Protein AF-0000000080309492 (afdb_homodimer)

Nearest PDB structures (foldseek):
  5evh-assembly1_A-2  TM=8.953E-01  e=2.003E-08  Kribbella flavida DSM 17836
  7e85-assembly2_B-2  TM=8.007E-01  e=2.603E-07  Mycobacterium tuberculosis H37Rv
  3lyg-assembly1_A-2  TM=7.891E-01  e=5.652E-07  Colwellia psychrerythraea 34H
  3fka-assembly1_D  TM=6.200E-01  e=1.184E-05  Ruegeria pomeroyi DSS-3
  3duk-assembly2_E  TM=6.349E-01  e=9.772E-04  Methylobacillus flagellatus KT

InterPro domains:
  IPR032710 NTF2-like domain superfamily [SSF54427] (1-112)
  IPR037401 SnoaL-like domain [PF12680] (9-106)

Solvent-accessible surface area (backbone atoms only — not comparable to full-atom values): 11378 Å² total; per-residue (Å²): 134,84,45,70,32,41,51,51,52,52,51,37,52,52,22,55,65,67,66,34,54,68,64,33,40,66,44,38,32,70,73,17,36,38,37,38,58,86,45,84,89,33,61,44,63,19,35,68,50,45,40,55,50,52,50,52,53,48,66,77,38,76,61,55,39,70,45,82,73,48,70,13,31,24,77,46,19,25,32,42,31,27,34,41,37,37,80,97,50,76,73,36,47,35,39,39,36,31,36,39,58,95,88,19,33,46,30,35,40,41,21,43,64,133,84,44,71,31,40,51,52,52,52,52,36,53,52,21,55,65,68,67,32,56,70,65,34,41,67,45,38,32,69,73,15,36,38,36,35,60,86,44,82,89,34,61,46,65,19,34,69,51,46,42,55,51,50,50,51,52,49,66,78,37,76,60,55,40,69,45,82,74,49,68,13,31,23,78,47,19,23,32,42,31,28,35,41,37,37,82,97,50,76,73,38,48,34,39,38,36,34,36,39,57,95,88,19,32,46,32,36,40,41,21,44,62

Sequence (226 aa):
MSTESEQLARRWLDAFNARDVDAMVALYADDATHTSPKIAAARIVGREALRAWWRGALERTPSLRYELVGIAASEDRVALEYVRHVDGEPAMPVCNVFDVQGGRFVASRVYHGMSTESEQLARRWLDAFNARDVDAMVALYADDATHTSPKIAAARIVGREALRAWWRGALERTPSLRYELVGIAASEDRVALEYVRHVDGEPAMPVCNVFDVQGGRFVASRVYHG

Radius of gyration: 17.71 Å; Cα contacts (8 Å, |Δi|>4): 475; chains: 2; bounding box: 39×49×36 Å

Secondary structure (DSSP, 8-state):
---HHHHHHHHHHHHHHTT-HHHHHTTEEEEEEEE-SSSSS-EEESHHHHHHHHHHHHHH-TT-EEEEEEEEE-SSEEEEEEEEE-TTS--EEEEEEEEEETTEEEEEEEEE-/---HHHHHHHHHHHHHHTT-HHHHHTTEEEEEEEE-SSSSS-EEESHHHHHHHHHHHHHH-TT-EEEEEEEEE-SSEEEEEEEEE-TTS--EEEEEEEEEETTEEEEEEEEE-

Organism: NCBI:txid927083

Foldseek 3Di:
DDALQRVLVVQLQVCLQVLPLVSNLVQADQFAWEAEPVPDVGIATGSVSSSVVSNVVCVVAVQWHWAWDDWDDDNFKIKTWTWIDGPPDDIWIKIKMFGHDPSHTRYIYIDTD/DDALVRVLVVQLQVCLQVLPLVSNLVQADQFAKEAEPVPDVGIATGSVSSSVVSNVVCVVAVQWHWAWDDWDDDNFKIKTWTWIDGPPDDIWIKIKMFGDDPSHTRYIYIDTD

pLDDT: mean 93.24, std 10.36, range [43.91, 98.69]

Structure (mmCIF, N/CA/C/O backbone):
data_AF-0000000080309492-model_v1
#
loop_
_entity.id
_entity.type
_entity.pdbx_description
1 polymer 'SnoaL-like domain-containing protein'
#
loop_
_atom_site.group_PDB
_atom_site.id
_atom_site.type_symbol
_atom_site.label_atom_id
_atom_site.label_alt_id
_atom_site.label_comp_id
_atom_site.label_asym_id
_atom_site.label_entity_id
_atom_site.label_seq_id
_atom_site.pdbx_PDB_ins_code
_atom_site.Cartn_x
_atom_site.Cartn_y
_atom_site.Cartn_z
_atom_site.occupancy
_atom_sit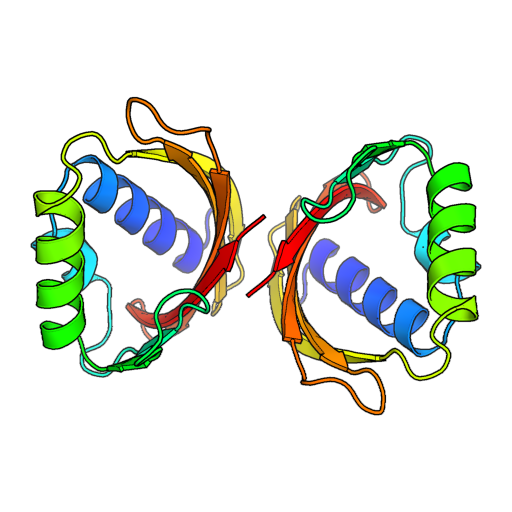e.B_iso_or_equiv
_atom_site.auth_seq_id
_atom_site.auth_comp_id
_atom_site.auth_asym_id
_atom_site.auth_atom_id
_atom_site.pdbx_PDB_model_num
ATOM 1 N N . MET A 1 1 ? 20.688 2.273 -10.766 1 63.66 1 MET A N 1
ATOM 2 C CA . MET A 1 1 ? 20.719 0.814 -10.727 1 63.66 1 MET A CA 1
ATOM 3 C C . MET A 1 1 ? 19.609 0.275 -9.828 1 63.66 1 MET A C 1
ATOM 5 O O . MET A 1 1 ? 19.203 0.937 -8.875 1 63.66 1 MET A O 1
ATOM 9 N N . SER A 1 2 ? 18.781 -0.737 -10.281 1 79.69 2 SER A N 1
ATOM 10 C CA . SER A 1 2 ? 17.688 -1.347 -9.523 1 79.69 2 SER A CA 1
ATOM 11 C C . SER A 1 2 ? 18.219 -2.176 -8.359 1 79.69 2 SER A C 1
ATOM 13 O O . SER A 1 2 ? 19.25 -2.838 -8.484 1 79.69 2 SER A O 1
ATOM 15 N N . THR A 1 3 ? 17.609 -2.025 -7.164 1 88.5 3 THR A N 1
ATOM 16 C CA . THR A 1 3 ? 17.969 -2.803 -5.988 1 88.5 3 THR A CA 1
ATOM 17 C C . THR A 1 3 ? 17.594 -4.27 -6.168 1 88.5 3 THR A C 1
ATOM 19 O O . THR A 1 3 ? 16.812 -4.609 -7.055 1 88.5 3 THR A O 1
ATOM 22 N N . GLU A 1 4 ? 18.234 -5.113 -5.402 1 93.69 4 GLU A N 1
ATOM 23 C CA . GLU A 1 4 ? 17.859 -6.527 -5.395 1 93.69 4 GLU A CA 1
ATOM 24 C C . GLU A 1 4 ? 16.391 -6.715 -5.07 1 93.69 4 GLU A C 1
ATOM 26 O O . GLU A 1 4 ? 15.719 -7.562 -5.664 1 93.69 4 GLU A O 1
ATOM 31 N N . SER A 1 5 ? 15.93 -5.914 -4.125 1 96.94 5 SER A N 1
ATOM 32 C CA . SER A 1 5 ? 14.531 -6.016 -3.734 1 96.94 5 SER A CA 1
ATOM 33 C C . SER A 1 5 ? 13.609 -5.629 -4.887 1 96.94 5 SER A C 1
ATOM 35 O O . SER A 1 5 ? 12.539 -6.219 -5.055 1 96.94 5 SER A O 1
ATOM 37 N N . GLU A 1 6 ? 13.977 -4.625 -5.664 1 97 6 GLU A N 1
ATOM 38 C CA . GLU A 1 6 ? 13.188 -4.242 -6.832 1 97 6 GLU A CA 1
ATOM 39 C C . GLU A 1 6 ? 13.141 -5.375 -7.855 1 97 6 GLU A C 1
ATOM 41 O O . GLU A 1 6 ? 12.086 -5.656 -8.422 1 97 6 GLU A O 1
ATOM 46 N N . GLN A 1 7 ? 14.281 -5.992 -8.086 1 97 7 GLN A N 1
ATOM 47 C CA . GLN A 1 7 ? 14.336 -7.098 -9.031 1 97 7 GLN A CA 1
ATOM 48 C C . GLN A 1 7 ? 13.453 -8.258 -8.57 1 97 7 GLN A C 1
ATOM 50 O O . GLN A 1 7 ? 12.773 -8.891 -9.383 1 97 7 GLN A O 1
ATOM 55 N N . LEU A 1 8 ? 13.516 -8.523 -7.273 1 98.06 8 LEU A N 1
ATOM 56 C CA . LEU A 1 8 ? 12.664 -9.57 -6.723 1 98.06 8 LEU A CA 1
ATOM 57 C C . LEU A 1 8 ? 11.188 -9.273 -6.988 1 98.06 8 LEU A C 1
ATOM 59 O O . LEU A 1 8 ? 10.438 -10.156 -7.391 1 98.06 8 LEU A O 1
ATOM 63 N N . ALA A 1 9 ? 10.781 -8.07 -6.773 1 98.38 9 ALA A N 1
ATOM 64 C CA . ALA A 1 9 ? 9.391 -7.68 -6.969 1 98.38 9 ALA A CA 1
ATOM 65 C C . ALA A 1 9 ? 8.984 -7.816 -8.438 1 98.38 9 ALA A C 1
ATOM 67 O O . ALA A 1 9 ? 7.875 -8.266 -8.734 1 98.38 9 ALA A O 1
ATOM 68 N N . ARG A 1 10 ? 9.852 -7.41 -9.312 1 98.25 10 ARG A N 1
ATOM 69 C CA . ARG A 1 10 ? 9.547 -7.531 -10.734 1 98.25 10 ARG A CA 1
ATOM 70 C C . ARG A 1 10 ? 9.43 -8.992 -11.148 1 98.25 10 ARG A C 1
ATOM 72 O O . ARG A 1 10 ? 8.531 -9.359 -11.914 1 98.25 10 ARG A O 1
ATOM 79 N N . ARG A 1 11 ? 10.328 -9.812 -10.648 1 98.38 11 ARG A N 1
ATOM 80 C CA . ARG A 1 11 ? 10.242 -11.242 -10.922 1 98.38 11 ARG A CA 1
ATOM 81 C C . ARG A 1 11 ? 8.93 -11.82 -10.391 1 98.38 11 ARG A C 1
ATOM 83 O O . ARG A 1 11 ? 8.32 -12.68 -11.039 1 98.38 11 ARG A O 1
ATOM 90 N N . TRP A 1 12 ? 8.547 -11.375 -9.234 1 98.56 12 TRP A N 1
ATOM 91 C CA . TRP A 1 12 ? 7.297 -11.828 -8.641 1 98.56 12 TRP A CA 1
ATOM 92 C C . TRP A 1 12 ? 6.105 -11.469 -9.523 1 98.56 12 TRP A C 1
ATOM 94 O O . TRP A 1 12 ? 5.258 -12.32 -9.805 1 98.56 12 TRP A O 1
ATOM 104 N N . LEU A 1 13 ? 6.051 -10.234 -9.969 1 98.62 13 LEU A N 1
ATOM 105 C CA . LEU A 1 13 ? 4.965 -9.773 -10.828 1 98.62 13 LEU A CA 1
ATOM 106 C C . LEU A 1 13 ? 4.93 -10.555 -12.133 1 98.62 13 LEU A C 1
ATOM 108 O O . LEU A 1 13 ? 3.855 -10.938 -12.609 1 98.62 13 LEU A O 1
ATOM 112 N N . ASP A 1 14 ? 6.109 -10.789 -12.711 1 98.31 14 ASP A N 1
ATOM 113 C CA . ASP A 1 14 ? 6.211 -11.555 -13.953 1 98.31 14 ASP A CA 1
ATOM 114 C C . ASP A 1 14 ? 5.695 -12.977 -13.758 1 98.31 14 ASP A C 1
ATOM 116 O O . ASP A 1 14 ? 4.934 -13.484 -14.586 1 98.31 14 ASP A O 1
ATOM 120 N N . ALA A 1 15 ? 6.152 -13.578 -12.727 1 98.38 15 ALA A N 1
ATOM 121 C CA . ALA A 1 15 ? 5.711 -14.938 -12.438 1 98.38 15 ALA A CA 1
ATOM 122 C C . ALA A 1 15 ? 4.199 -14.992 -12.219 1 98.38 15 ALA A C 1
ATOM 124 O O . ALA A 1 15 ? 3.529 -15.914 -12.688 1 98.38 15 ALA A O 1
ATOM 125 N N . PHE A 1 16 ? 3.627 -14.016 -11.5 1 97.94 16 PHE A N 1
ATOM 126 C CA . PHE A 1 16 ? 2.193 -13.922 -11.25 1 97.94 16 PHE A CA 1
ATOM 127 C C . PHE A 1 16 ? 1.423 -13.867 -12.57 1 97.94 16 PHE A C 1
ATOM 129 O O . PHE A 1 16 ? 0.497 -14.648 -12.781 1 97.94 16 PHE A O 1
ATOM 136 N N . ASN A 1 17 ? 1.853 -12.969 -13.445 1 97.88 17 ASN A N 1
ATOM 137 C CA . ASN A 1 17 ? 1.133 -12.766 -14.695 1 97.88 17 ASN A CA 1
ATOM 138 C C . ASN A 1 17 ? 1.318 -13.945 -15.648 1 97.88 17 ASN A C 1
ATOM 140 O O . ASN A 1 17 ? 0.477 -14.195 -16.516 1 97.88 17 ASN A O 1
ATOM 144 N N . ALA A 1 18 ? 2.414 -14.719 -15.484 1 97.31 18 ALA A N 1
ATOM 145 C CA . ALA A 1 18 ? 2.646 -15.945 -16.25 1 97.31 18 ALA A CA 1
ATOM 146 C C . ALA A 1 18 ? 1.888 -17.109 -15.633 1 97.31 18 ALA A C 1
ATOM 148 O O . ALA A 1 18 ? 1.913 -18.234 -16.172 1 97.31 18 ALA A O 1
ATOM 149 N N . ARG A 1 19 ? 1.302 -16.891 -14.469 1 96.75 19 ARG A N 1
ATOM 150 C CA . ARG A 1 19 ? 0.575 -17.906 -13.703 1 96.75 19 ARG A CA 1
ATOM 151 C C . ARG A 1 19 ? 1.495 -19.047 -13.297 1 96.75 19 ARG A C 1
ATOM 153 O O . ARG A 1 19 ? 1.077 -20.203 -13.266 1 96.75 19 ARG A O 1
ATOM 160 N N . ASP A 1 20 ? 2.725 -18.703 -13.125 1 97.31 20 ASP A N 1
ATOM 161 C CA . ASP A 1 20 ? 3.736 -19.656 -12.672 1 97.31 20 ASP A CA 1
ATOM 162 C C . ASP A 1 20 ? 3.887 -19.625 -11.156 1 97.31 20 ASP A C 1
ATOM 164 O O . ASP A 1 20 ? 4.812 -19 -10.633 1 97.31 20 ASP A O 1
ATOM 168 N N . VAL A 1 21 ? 3.047 -20.359 -10.508 1 97.5 21 VAL A N 1
ATOM 169 C CA . VAL A 1 21 ? 2.959 -20.312 -9.047 1 97.5 21 VAL A CA 1
ATOM 170 C C . VAL A 1 21 ? 4.27 -20.812 -8.438 1 97.5 21 VAL A C 1
ATOM 172 O O . VAL A 1 21 ? 4.746 -20.25 -7.445 1 97.5 21 VAL A O 1
ATOM 175 N N . ASP A 1 22 ? 4.859 -21.781 -9.031 1 97.5 22 ASP A N 1
ATOM 176 C CA . ASP A 1 22 ? 6.105 -22.312 -8.484 1 97.5 22 ASP A CA 1
ATOM 177 C C . ASP A 1 22 ? 7.211 -21.266 -8.516 1 97.5 22 ASP A C 1
ATOM 179 O O . ASP A 1 22 ? 7.945 -21.109 -7.539 1 97.5 22 ASP A O 1
ATOM 183 N N . ALA A 1 23 ? 7.328 -20.547 -9.602 1 97.94 23 ALA A N 1
ATOM 184 C CA . ALA A 1 23 ? 8.312 -19.484 -9.695 1 97.94 23 ALA A CA 1
ATOM 185 C C . ALA A 1 23 ? 8.023 -18.375 -8.688 1 97.94 23 ALA A C 1
ATOM 187 O O . ALA A 1 23 ? 8.938 -17.797 -8.102 1 97.94 23 ALA A O 1
ATOM 188 N N . MET A 1 24 ? 6.719 -18.047 -8.5 1 97.5 24 MET A N 1
ATOM 189 C CA . MET A 1 24 ? 6.312 -17.031 -7.547 1 97.5 24 MET A CA 1
ATOM 190 C C . MET A 1 24 ? 6.758 -17.391 -6.137 1 97.5 24 MET A C 1
ATOM 192 O O . MET A 1 24 ? 7.43 -16.594 -5.469 1 97.5 24 MET A O 1
ATOM 196 N N . VAL A 1 25 ? 6.422 -18.578 -5.742 1 97.19 25 VAL A N 1
ATOM 197 C CA . VAL A 1 25 ? 6.602 -18.969 -4.352 1 97.19 25 VAL A CA 1
ATOM 198 C C . VAL A 1 25 ? 8.086 -19.219 -4.074 1 97.19 25 VAL A C 1
ATOM 200 O O . VAL A 1 25 ? 8.555 -19.047 -2.949 1 97.19 25 VAL A O 1
ATOM 203 N N . ALA A 1 26 ? 8.898 -19.562 -5.082 1 97.69 26 ALA A N 1
ATOM 204 C CA . ALA A 1 26 ? 10.336 -19.781 -4.941 1 97.69 26 ALA A CA 1
ATOM 205 C C . ALA A 1 26 ? 11.039 -18.516 -4.48 1 97.69 26 ALA A C 1
ATOM 207 O O . ALA A 1 26 ? 12.164 -18.562 -3.988 1 97.69 26 ALA A O 1
ATOM 208 N N . LEU A 1 27 ? 10.438 -17.406 -4.648 1 98.38 27 LEU A N 1
ATOM 209 C CA . LEU A 1 27 ? 11.023 -16.125 -4.27 1 98.38 27 LEU A CA 1
ATOM 210 C C . LEU A 1 27 ? 10.859 -15.875 -2.773 1 98.38 27 LEU A C 1
ATOM 212 O O . LEU A 1 27 ? 11.477 -14.953 -2.225 1 98.38 27 LEU A O 1
ATOM 216 N N . TYR A 1 28 ? 10.07 -16.688 -2.078 1 98.12 28 TYR A N 1
ATOM 217 C CA . TYR A 1 28 ? 9.805 -16.531 -0.653 1 98.12 28 TYR A CA 1
ATOM 21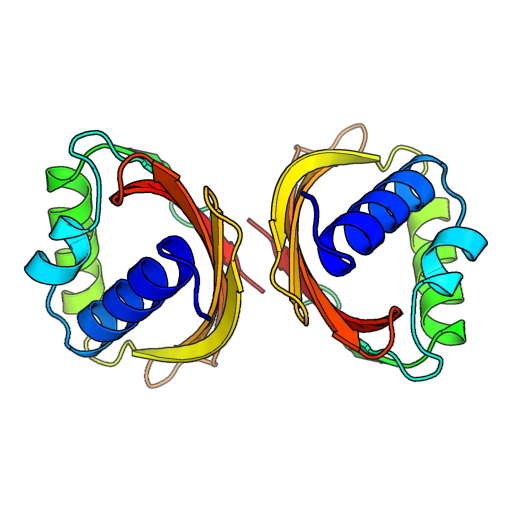8 C C . TYR A 1 28 ? 10.727 -17.406 0.175 1 98.12 28 TYR A C 1
ATOM 220 O O . TYR A 1 28 ? 11.156 -18.469 -0.284 1 98.12 28 TYR A O 1
ATOM 228 N N . ALA A 1 29 ? 11.047 -16.953 1.36 1 97.94 29 ALA A N 1
ATOM 229 C CA . ALA A 1 29 ? 11.672 -17.812 2.361 1 97.94 29 ALA A CA 1
ATOM 230 C C . ALA A 1 29 ? 10.727 -18.922 2.793 1 97.94 29 ALA A C 1
ATOM 232 O O . ALA A 1 29 ? 9.508 -18.812 2.643 1 97.94 29 ALA A O 1
ATOM 233 N N . ASP A 1 30 ? 11.203 -19.953 3.418 1 96.44 30 ASP A N 1
ATOM 234 C CA . ASP A 1 30 ? 10.414 -21.125 3.787 1 96.44 30 ASP A CA 1
ATOM 235 C C . ASP A 1 30 ? 9.336 -20.766 4.801 1 96.44 30 ASP A C 1
ATOM 237 O O . ASP A 1 30 ? 8.234 -21.328 4.773 1 96.44 30 ASP A O 1
ATOM 241 N N . ASP A 1 31 ? 9.641 -19.812 5.621 1 95.81 31 ASP A N 1
ATOM 242 C CA . ASP A 1 31 ? 8.711 -19.453 6.695 1 95.81 31 ASP A CA 1
ATOM 243 C C . ASP A 1 31 ? 8.086 -18.094 6.461 1 95.81 31 ASP A C 1
ATOM 245 O O . ASP A 1 31 ? 7.656 -17.422 7.406 1 95.81 31 ASP A O 1
ATOM 249 N N . ALA A 1 32 ? 8.117 -17.625 5.219 1 97.5 32 ALA A N 1
ATOM 250 C CA . ALA A 1 32 ? 7.582 -16.312 4.887 1 97.5 32 ALA A CA 1
ATOM 251 C C . ALA A 1 32 ? 6.11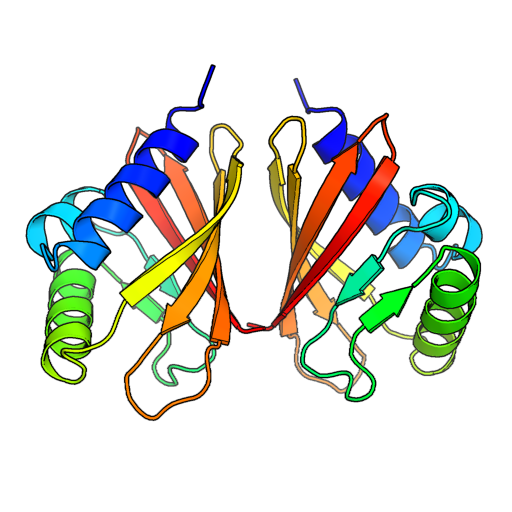7 -16.203 5.301 1 97.5 32 ALA A C 1
ATOM 253 O O . ALA A 1 32 ? 5.398 -17.203 5.34 1 97.5 32 ALA A O 1
ATOM 254 N N . THR A 1 33 ? 5.703 -14.992 5.59 1 96.12 33 THR A N 1
ATOM 255 C CA . THR A 1 33 ? 4.32 -14.719 5.973 1 96.12 33 THR A CA 1
ATOM 256 C C . THR A 1 33 ? 3.66 -13.766 4.977 1 96.12 33 THR A C 1
ATOM 258 O O . THR A 1 33 ? 4.344 -12.977 4.324 1 96.12 33 THR A O 1
ATOM 261 N N . HIS A 1 34 ? 2.381 -13.906 4.836 1 94.75 34 HIS A N 1
ATOM 262 C CA . HIS A 1 34 ? 1.569 -13 4.031 1 94.75 34 HIS A CA 1
ATOM 263 C C . HIS A 1 34 ? 0.316 -12.57 4.785 1 94.75 34 HIS A C 1
ATOM 265 O O . HIS A 1 34 ? -0.407 -13.406 5.328 1 94.75 34 HIS A O 1
ATOM 271 N N . THR A 1 35 ? 0.091 -11.273 4.758 1 91.94 35 THR A N 1
ATOM 272 C CA . THR A 1 35 ? -1.07 -10.711 5.441 1 91.94 35 THR A CA 1
ATOM 273 C C . THR A 1 35 ? -1.921 -9.891 4.473 1 91.94 35 THR A C 1
ATOM 275 O O . THR A 1 35 ? -1.398 -9.055 3.736 1 91.94 35 THR A O 1
ATOM 278 N N . SER A 1 36 ? -3.252 -10.164 4.496 1 80.88 36 SER A N 1
ATOM 279 C CA . SER A 1 36 ? -4.238 -9.406 3.734 1 80.88 36 SER A CA 1
ATOM 280 C C . SER A 1 36 ? -5.449 -9.055 4.594 1 80.88 36 SER A C 1
ATOM 282 O O . SER A 1 36 ? -5.988 -9.914 5.293 1 80.88 36 SER A O 1
ATOM 284 N N . PRO A 1 37 ? -5.844 -7.789 4.609 1 64.88 37 PRO A N 1
ATOM 285 C CA . PRO A 1 37 ? -7.027 -7.449 5.402 1 64.88 37 PRO A CA 1
ATOM 286 C C . PRO A 1 37 ? -8.281 -8.172 4.922 1 64.88 37 PRO A C 1
ATOM 288 O O . PRO A 1 37 ? -9.219 -8.391 5.703 1 64.88 37 PRO A O 1
ATOM 291 N N . LYS A 1 38 ? -8.492 -8.211 3.752 1 57.88 38 LYS A N 1
ATOM 292 C CA . LYS A 1 38 ? -9.727 -8.82 3.26 1 57.88 38 LYS A CA 1
ATOM 293 C C . LYS A 1 38 ? -9.734 -10.32 3.514 1 57.88 38 LYS A C 1
ATOM 295 O O . LYS A 1 38 ? -10.781 -10.969 3.395 1 57.88 38 LYS A O 1
ATOM 300 N N . ILE A 1 39 ? -8.797 -10.852 3.727 1 49.19 39 ILE A N 1
ATOM 301 C CA . ILE A 1 39 ? -8.82 -12.289 3.955 1 49.19 39 ILE A CA 1
ATOM 302 C C . ILE A 1 39 ? -8.906 -12.578 5.453 1 49.19 39 ILE A C 1
ATOM 304 O O . ILE A 1 39 ? -8.047 -12.133 6.223 1 49.19 39 ILE A O 1
ATOM 308 N N . ALA A 1 40 ? -10.055 -12.891 6.156 1 43.91 40 ALA A N 1
ATOM 309 C CA . ALA A 1 40 ? -10.406 -13.266 7.523 1 43.91 40 ALA A CA 1
ATOM 310 C C . ALA A 1 40 ? -9.242 -13.938 8.234 1 43.91 40 ALA A C 1
ATOM 312 O O . ALA A 1 40 ? -8.906 -13.594 9.367 1 43.91 40 ALA A O 1
ATOM 313 N N . ALA A 1 41 ? -8.977 -15.242 8.023 1 50.62 41 ALA A N 1
ATOM 314 C CA . ALA A 1 41 ? -8.078 -16.203 8.664 1 50.62 41 ALA A CA 1
ATOM 315 C C . ALA A 1 41 ? -6.621 -15.867 8.375 1 50.62 41 ALA A C 1
ATOM 317 O O . ALA A 1 41 ? -5.941 -16.578 7.633 1 50.62 41 ALA A O 1
ATOM 318 N N . ALA A 1 42 ? -6.105 -14.422 8.289 1 58.31 42 ALA A N 1
ATOM 319 C CA . ALA A 1 42 ? -5.641 -13.523 7.234 1 58.31 42 ALA A CA 1
ATOM 320 C C . ALA A 1 42 ? -4.117 -13.492 7.168 1 58.31 42 ALA A C 1
ATOM 322 O O . ALA A 1 42 ? -3.527 -12.492 6.758 1 58.31 42 ALA A O 1
ATOM 323 N N . ARG A 1 43 ? -3.656 -14.336 7.902 1 84.06 43 ARG A N 1
ATOM 324 C CA . ARG A 1 43 ? -2.209 -14.5 7.801 1 84.06 43 ARG A CA 1
ATOM 325 C C . ARG A 1 43 ? -1.845 -15.883 7.273 1 84.06 43 ARG A C 1
ATOM 327 O O . ARG A 1 43 ? -2.217 -16.891 7.867 1 84.06 43 ARG A O 1
ATOM 334 N N . ILE A 1 44 ? -1.142 -15.992 6.164 1 91.81 44 ILE A N 1
ATOM 335 C CA . ILE A 1 44 ? -0.601 -17.219 5.574 1 91.81 44 ILE A CA 1
ATOM 336 C C . ILE A 1 44 ? 0.868 -17.359 5.965 1 91.81 44 ILE A C 1
ATOM 338 O O . ILE A 1 44 ? 1.647 -16.422 5.863 1 91.81 44 ILE A O 1
ATOM 342 N N . VAL A 1 45 ? 1.202 -18.656 6.438 1 94.81 45 VAL A N 1
ATOM 343 C CA . VAL A 1 45 ? 2.568 -18.859 6.906 1 94.81 45 VAL A CA 1
ATOM 344 C C . VAL A 1 45 ? 3.203 -20.031 6.141 1 94.81 45 VAL A C 1
ATOM 346 O O . VAL A 1 45 ? 2.682 -21.141 6.148 1 94.81 45 VAL A O 1
ATOM 349 N N . GLY A 1 46 ? 4.32 -19.656 5.547 1 96.12 46 GLY A N 1
ATOM 350 C CA . GLY A 1 46 ? 5.133 -20.688 4.926 1 96.12 46 GLY A CA 1
ATOM 351 C C . GLY A 1 46 ? 4.914 -20.797 3.426 1 96.12 46 GLY A C 1
ATOM 352 O O . GLY A 1 46 ? 3.816 -20.531 2.932 1 96.12 46 GLY A O 1
ATOM 353 N N . ARG A 1 47 ? 5.961 -21.266 2.801 1 94.94 47 ARG A N 1
ATOM 354 C CA . ARG A 1 47 ? 5.996 -21.328 1.344 1 94.94 47 ARG A CA 1
ATOM 355 C C . ARG A 1 47 ? 4.938 -22.281 0.81 1 94.94 47 ARG A C 1
ATOM 357 O O . ARG A 1 47 ? 4.273 -21.984 -0.187 1 94.94 47 ARG A O 1
ATOM 364 N N . GLU A 1 48 ? 4.777 -23.391 1.433 1 94.38 48 GLU A N 1
ATOM 365 C CA . GLU A 1 48 ? 3.814 -24.375 0.949 1 94.38 48 GLU A CA 1
ATOM 366 C C . GLU A 1 48 ? 2.385 -23.859 1.079 1 94.38 48 GLU A C 1
ATOM 368 O O . GLU A 1 48 ? 1.556 -24.078 0.193 1 94.38 48 GLU A O 1
ATOM 373 N N . ALA A 1 49 ? 2.135 -23.25 2.164 1 95.19 49 ALA A N 1
ATOM 374 C CA . ALA A 1 49 ? 0.815 -22.641 2.336 1 95.19 49 ALA A CA 1
ATOM 375 C C . ALA A 1 49 ? 0.574 -21.547 1.303 1 95.19 49 ALA A C 1
ATOM 377 O O . ALA A 1 49 ? -0.528 -21.438 0.762 1 95.19 49 ALA A O 1
ATOM 378 N N . LEU A 1 50 ? 1.544 -20.797 1.038 1 95.5 50 LEU A N 1
ATOM 379 C CA . LEU A 1 50 ? 1.452 -19.75 0.024 1 95.5 50 LEU A CA 1
ATOM 380 C C . LEU A 1 50 ? 1.204 -20.359 -1.355 1 95.5 50 LEU A C 1
ATOM 382 O O . LEU A 1 50 ? 0.398 -19.828 -2.129 1 95.5 50 LEU A O 1
ATOM 386 N N . ARG A 1 51 ? 1.899 -21.422 -1.647 1 96.44 51 ARG A N 1
ATOM 387 C CA . ARG A 1 51 ? 1.709 -22.125 -2.914 1 96.44 51 ARG A CA 1
ATOM 388 C C . ARG A 1 51 ? 0.252 -22.531 -3.098 1 96.44 51 ARG A C 1
ATOM 390 O O . ARG A 1 51 ? -0.352 -22.25 -4.137 1 96.44 51 ARG A O 1
ATOM 397 N N . ALA A 1 52 ? -0.262 -23.156 -2.072 1 95.38 52 ALA A N 1
ATOM 398 C CA . ALA A 1 52 ? -1.646 -23.625 -2.133 1 95.38 52 ALA A CA 1
ATOM 399 C C . ALA A 1 52 ? -2.609 -22.453 -2.309 1 95.38 52 ALA A C 1
ATOM 401 O O . ALA A 1 52 ? -3.555 -22.531 -3.098 1 95.38 52 ALA A O 1
ATOM 402 N N . TRP A 1 53 ? -2.396 -21.422 -1.599 1 92.94 53 TRP A N 1
ATOM 403 C CA . TRP A 1 53 ? -3.266 -20.25 -1.645 1 92.94 53 TRP A CA 1
ATOM 404 C C . TRP A 1 53 ? -3.248 -19.609 -3.029 1 92.94 53 TRP A C 1
ATOM 406 O O . TRP A 1 53 ? -4.301 -19.375 -3.619 1 92.94 53 TRP A O 1
ATOM 416 N N . TRP A 1 54 ? -2.09 -19.391 -3.578 1 94.25 54 TRP A N 1
ATOM 417 C CA . TRP A 1 54 ? -1.962 -18.734 -4.883 1 94.25 54 TRP A CA 1
ATOM 418 C C . TRP A 1 54 ? -2.529 -19.625 -5.984 1 94.25 54 TRP A C 1
ATOM 420 O O . TRP A 1 54 ? -3.162 -19.141 -6.922 1 94.25 54 TRP A O 1
ATOM 430 N N . ARG A 1 55 ? -2.293 -20.906 -5.926 1 95.44 55 ARG A N 1
ATOM 431 C CA . ARG A 1 55 ? -2.861 -21.828 -6.902 1 95.44 55 ARG A CA 1
ATOM 432 C C . ARG A 1 55 ? -4.383 -21.75 -6.906 1 95.44 55 ARG A C 1
ATOM 434 O O . ARG A 1 55 ? -5.008 -21.656 -7.965 1 95.44 55 ARG A O 1
ATOM 441 N N . GLY A 1 56 ? -4.902 -21.797 -5.699 1 93.5 56 GLY A N 1
ATOM 442 C CA . GLY A 1 56 ? -6.344 -21.672 -5.582 1 93.5 56 GLY A CA 1
ATOM 443 C C . GLY A 1 56 ? -6.871 -20.359 -6.121 1 93.5 56 GLY A C 1
ATOM 444 O O . GLY A 1 56 ? -7.883 -20.328 -6.828 1 93.5 56 GLY A O 1
ATOM 445 N N . ALA A 1 57 ? -6.238 -19.281 -5.801 1 90.5 57 ALA A N 1
ATOM 446 C CA . ALA A 1 57 ? -6.66 -17.953 -6.23 1 90.5 57 ALA A CA 1
ATOM 447 C C . ALA A 1 57 ? -6.637 -17.828 -7.754 1 90.5 57 ALA A C 1
ATOM 449 O O . ALA A 1 57 ? -7.582 -17.328 -8.359 1 90.5 57 ALA A O 1
ATOM 450 N N . LEU A 1 58 ? -5.59 -18.281 -8.359 1 94.12 58 LEU A N 1
ATOM 451 C CA . LEU A 1 58 ? -5.426 -18.141 -9.805 1 94.12 58 LEU A CA 1
ATOM 452 C C . LEU A 1 58 ? -6.352 -19.094 -10.547 1 94.12 58 LEU A C 1
ATOM 454 O O . LEU A 1 58 ? -6.809 -18.797 -11.648 1 94.12 58 LEU A O 1
ATOM 458 N N . GLU A 1 59 ? -6.625 -20.25 -9.938 1 93.62 59 GLU A N 1
ATOM 459 C CA . GLU A 1 59 ? -7.574 -21.188 -10.531 1 93.62 59 GLU A CA 1
ATOM 460 C C . GLU A 1 59 ? -8.992 -20.641 -10.484 1 93.62 59 GLU A C 1
ATOM 462 O O . GLU A 1 59 ? -9.766 -20.812 -11.438 1 93.62 59 GLU A O 1
ATOM 467 N N . ARG A 1 60 ? -9.32 -20 -9.453 1 94.19 60 ARG A N 1
ATOM 468 C CA . ARG A 1 60 ? -10.672 -19.469 -9.25 1 94.19 60 ARG A CA 1
ATOM 469 C C . ARG A 1 60 ? -10.93 -18.281 -10.164 1 94.19 60 ARG A C 1
ATOM 471 O O . ARG A 1 60 ? -12.07 -18 -10.516 1 94.19 60 ARG A O 1
ATOM 478 N N . THR A 1 61 ? -9.875 -17.547 -10.5 1 95 61 THR A N 1
ATOM 479 C CA . THR A 1 61 ? -10.023 -16.344 -11.305 1 95 61 THR A CA 1
ATOM 480 C C . THR A 1 61 ? -9.055 -16.359 -12.492 1 95 61 THR A C 1
ATOM 482 O O . THR A 1 61 ? -8.07 -15.625 -12.5 1 95 61 THR A O 1
ATOM 485 N N . PRO A 1 62 ? -9.383 -17 -13.516 1 94.44 62 PRO A N 1
ATOM 486 C CA . PRO A 1 62 ? -8.461 -17.203 -14.641 1 94.44 62 PRO A CA 1
ATOM 487 C C . PRO A 1 62 ? -8.094 -15.906 -15.352 1 94.44 62 PRO A C 1
ATOM 489 O O . PRO A 1 62 ? -7.043 -15.828 -15.992 1 94.44 62 PRO A O 1
ATOM 492 N N . SER A 1 63 ? -8.922 -14.93 -15.227 1 96.25 63 SER A N 1
ATOM 493 C CA . SER A 1 63 ? -8.664 -13.688 -15.953 1 96.25 63 SER A CA 1
ATOM 494 C C . SER A 1 63 ? -7.844 -12.719 -15.117 1 96.25 63 SER A C 1
ATOM 496 O O . SER A 1 63 ? -7.52 -11.617 -15.578 1 96.25 63 SER A O 1
ATOM 498 N N . LEU A 1 64 ? -7.504 -13.055 -13.922 1 96.94 64 LEU A N 1
ATOM 499 C CA . LEU A 1 64 ? -6.789 -12.18 -12.992 1 96.94 64 LEU A CA 1
ATOM 500 C C . LEU A 1 64 ? -5.426 -11.797 -13.555 1 96.94 64 LEU A C 1
ATOM 502 O O . LEU A 1 64 ? -4.668 -12.656 -14.008 1 96.94 64 LEU A O 1
ATOM 506 N N . ARG A 1 65 ? -5.152 -10.5 -13.57 1 97.56 6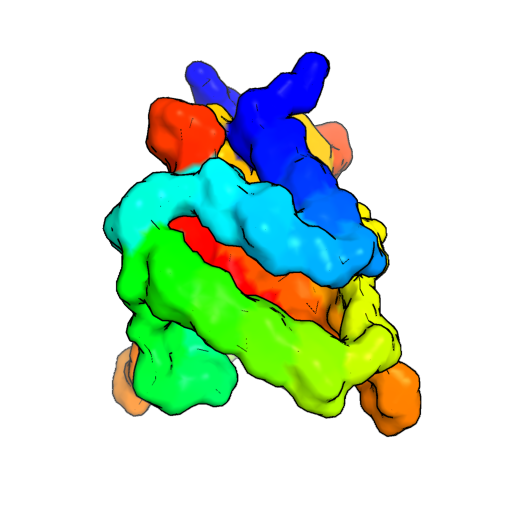5 ARG A N 1
ATOM 507 C CA . ARG A 1 65 ? -3.846 -9.984 -13.969 1 97.56 65 ARG A CA 1
ATOM 508 C C . ARG A 1 65 ? -3.52 -8.688 -13.234 1 97.56 65 ARG A C 1
ATOM 510 O O . ARG A 1 65 ? -4.422 -7.977 -12.789 1 97.56 65 ARG A O 1
ATOM 517 N N . TYR A 1 66 ? -2.246 -8.414 -13.156 1 97.94 66 TYR A N 1
ATOM 518 C CA . TYR A 1 66 ? -1.782 -7.191 -12.508 1 97.94 66 TYR A CA 1
ATOM 519 C C . TYR A 1 66 ? -1.051 -6.289 -13.492 1 97.94 66 TYR A C 1
ATOM 521 O O . TYR A 1 66 ? -0.228 -6.762 -14.281 1 97.94 66 TYR A O 1
ATOM 529 N N . GLU A 1 67 ? -1.381 -5.074 -13.516 1 98.38 67 GLU A N 1
ATOM 530 C CA . GLU A 1 67 ? -0.682 -4.059 -14.297 1 98.38 67 GLU A CA 1
ATOM 531 C C . GLU A 1 67 ? 0.185 -3.176 -13.398 1 98.38 67 GLU A C 1
ATOM 533 O O . GLU A 1 67 ? -0.325 -2.5 -12.508 1 98.38 67 GLU A O 1
ATOM 538 N N . LEU A 1 68 ? 1.436 -3.145 -13.711 1 98.38 68 LEU A N 1
ATOM 539 C CA . LEU A 1 68 ? 2.393 -2.422 -12.875 1 98.38 68 LEU A CA 1
ATOM 540 C C . LEU A 1 68 ? 2.131 -0.92 -12.93 1 98.38 68 LEU A C 1
ATOM 542 O O . LEU A 1 68 ? 1.937 -0.355 -14.008 1 98.38 68 LEU A O 1
ATOM 546 N N . VAL A 1 69 ? 2.078 -0.28 -11.797 1 97.06 69 VAL A N 1
ATOM 547 C CA . VAL A 1 69 ? 1.979 1.172 -11.688 1 97.06 69 VAL A CA 1
ATOM 548 C C . VAL A 1 69 ? 3.34 1.756 -11.312 1 97.06 69 VAL A C 1
ATOM 550 O O . VAL A 1 69 ? 3.795 2.727 -11.922 1 97.06 69 VAL A O 1
ATOM 553 N N . GLY A 1 70 ? 3.992 1.106 -10.273 1 97.19 70 GLY A N 1
ATOM 554 C CA . GLY A 1 70 ? 5.293 1.591 -9.844 1 97.19 70 GLY A CA 1
ATOM 555 C C . GLY A 1 70 ? 5.891 0.769 -8.719 1 97.19 70 GLY A C 1
ATOM 556 O O . GLY A 1 70 ? 5.223 -0.103 -8.156 1 97.19 70 GLY A O 1
ATOM 557 N N . ILE A 1 71 ? 7.191 1.032 -8.477 1 98.12 71 ILE A N 1
ATOM 558 C CA . ILE A 1 71 ? 7.93 0.328 -7.434 1 98.12 71 ILE A CA 1
ATOM 559 C C . ILE A 1 71 ? 8.727 1.329 -6.605 1 98.12 71 ILE A C 1
ATOM 561 O O . ILE A 1 71 ? 9.352 2.246 -7.148 1 98.12 71 ILE A O 1
ATOM 565 N N . ALA A 1 72 ? 8.633 1.229 -5.305 1 98.25 72 ALA A N 1
ATOM 566 C CA . ALA A 1 72 ? 9.555 1.853 -4.359 1 98.25 72 ALA A CA 1
ATOM 567 C C . ALA A 1 72 ? 10.367 0.8 -3.613 1 98.25 72 ALA A C 1
ATOM 569 O O . ALA A 1 72 ? 9.805 -0.109 -3 1 98.25 72 ALA A O 1
ATOM 570 N N . ALA A 1 73 ? 11.711 0.93 -3.672 1 97.31 73 ALA A N 1
ATOM 571 C CA . ALA A 1 73 ? 12.508 -0.181 -3.152 1 97.31 73 ALA A CA 1
ATOM 572 C C . ALA A 1 73 ? 13.711 0.326 -2.371 1 97.31 73 ALA A C 1
ATOM 574 O O . ALA A 1 73 ? 14.492 1.14 -2.877 1 97.31 73 ALA A O 1
ATOM 575 N N . SER A 1 74 ? 13.758 -0.147 -1.139 1 95.5 74 SER A N 1
ATOM 576 C CA . SER A 1 74 ? 14.977 -0.135 -0.34 1 95.5 74 SER A CA 1
ATOM 577 C C . SER A 1 74 ? 15.695 -1.48 -0.405 1 95.5 74 SER A C 1
ATOM 579 O O . SER A 1 74 ? 15.312 -2.355 -1.184 1 95.5 74 SER A O 1
ATOM 581 N N . GLU A 1 75 ? 16.719 -1.569 0.325 1 92.19 75 GLU A N 1
ATOM 582 C CA . GLU A 1 75 ? 17.453 -2.824 0.314 1 92.19 75 GLU A CA 1
ATOM 583 C C . GLU A 1 75 ? 16.656 -3.953 0.947 1 92.19 75 GLU A C 1
ATOM 585 O O . GLU A 1 75 ? 16.656 -5.082 0.449 1 92.19 75 GLU A O 1
ATOM 590 N N . ASP A 1 76 ? 15.906 -3.621 1.978 1 95.88 76 ASP A N 1
ATOM 591 C CA . ASP A 1 76 ? 15.289 -4.684 2.768 1 95.88 76 ASP A CA 1
ATOM 592 C C . ASP A 1 76 ? 13.766 -4.652 2.643 1 95.88 76 ASP A C 1
ATOM 594 O O . ASP A 1 76 ? 13.07 -5.43 3.297 1 95.88 76 ASP A O 1
ATOM 598 N N . ARG A 1 77 ? 13.312 -3.777 1.828 1 97.94 77 ARG A N 1
ATOM 599 C CA . ARG A 1 77 ? 11.867 -3.625 1.666 1 97.94 77 ARG A CA 1
ATOM 600 C C . ARG A 1 77 ? 11.523 -3.125 0.267 1 97.94 77 ARG A C 1
ATOM 602 O O . ARG A 1 77 ? 12.258 -2.314 -0.306 1 97.94 77 ARG A O 1
ATOM 609 N N . VAL A 1 78 ? 10.375 -3.564 -0.287 1 98.56 78 VAL A N 1
ATOM 610 C CA . VAL A 1 78 ? 9.945 -3.102 -1.601 1 98.56 78 VAL A CA 1
ATOM 611 C C . VAL A 1 78 ? 8.422 -3.025 -1.645 1 98.56 78 VAL A C 1
ATOM 613 O O . VAL A 1 78 ? 7.734 -3.912 -1.132 1 98.56 78 VAL A O 1
ATOM 616 N N . ALA A 1 79 ? 7.906 -1.946 -2.104 1 98.69 79 ALA A N 1
ATOM 617 C CA . ALA A 1 79 ? 6.484 -1.75 -2.367 1 98.69 79 ALA A CA 1
ATOM 618 C C . ALA A 1 79 ? 6.188 -1.836 -3.863 1 98.69 79 ALA A C 1
ATOM 620 O O . ALA A 1 79 ? 6.824 -1.149 -4.668 1 98.69 79 ALA A O 1
ATOM 621 N N . LEU A 1 80 ? 5.281 -2.641 -4.172 1 98.56 80 LEU A N 1
ATOM 622 C CA . LEU A 1 80 ? 4.82 -2.885 -5.535 1 98.56 80 LEU A CA 1
ATOM 623 C C . LEU A 1 80 ? 3.385 -2.404 -5.719 1 98.56 80 LEU A C 1
ATOM 625 O O . LEU A 1 80 ? 2.453 -3.004 -5.176 1 98.56 80 LEU A O 1
ATOM 629 N N . GLU A 1 81 ? 3.211 -1.332 -6.504 1 97.62 81 GLU A N 1
ATOM 630 C CA . GLU A 1 81 ? 1.886 -0.843 -6.875 1 97.62 81 GLU A CA 1
ATOM 631 C C . GLU A 1 81 ? 1.437 -1.423 -8.211 1 97.62 81 GLU A C 1
ATOM 633 O O . GLU A 1 81 ? 2.182 -1.385 -9.195 1 97.62 81 GLU A O 1
ATOM 638 N N . TYR A 1 82 ? 0.249 -1.853 -8.156 1 97.44 82 TYR A N 1
ATOM 639 C CA . TYR A 1 82 ? -0.318 -2.371 -9.398 1 97.44 82 TYR A CA 1
ATOM 640 C C . TYR A 1 82 ? -1.835 -2.229 -9.406 1 97.44 82 TYR A C 1
ATOM 642 O O . TYR A 1 82 ? -2.439 -1.913 -8.375 1 97.44 82 TYR A O 1
ATOM 650 N N . VAL A 1 83 ? -2.42 -2.379 -10.547 1 97.19 83 VAL A N 1
ATOM 651 C CA . VAL A 1 83 ? -3.869 -2.461 -10.703 1 97.19 83 VAL A CA 1
ATOM 652 C C . VAL A 1 83 ? -4.281 -3.914 -10.93 1 97.19 83 VAL A C 1
ATOM 654 O O . VAL A 1 83 ? -3.736 -4.594 -11.797 1 97.19 83 VAL A O 1
ATOM 657 N N . ARG A 1 84 ? -5.145 -4.391 -10.125 1 96.56 84 ARG A N 1
ATOM 658 C CA . ARG A 1 84 ? -5.738 -5.715 -10.258 1 96.56 84 ARG A CA 1
ATOM 659 C C . ARG A 1 84 ? -6.871 -5.707 -11.281 1 96.56 84 ARG A C 1
ATOM 661 O O . ARG A 1 84 ? -7.809 -4.91 -11.172 1 96.56 84 ARG A O 1
ATOM 668 N N . HIS A 1 85 ? -6.801 -6.547 -12.242 1 97.5 85 HIS A N 1
ATOM 669 C CA . HIS A 1 85 ? -7.836 -6.688 -13.258 1 97.5 85 HIS A CA 1
ATOM 670 C C . HIS A 1 85 ? -8.461 -8.078 -13.227 1 97.5 85 HIS A C 1
ATOM 672 O O . HIS A 1 85 ? -7.742 -9.078 -13.164 1 97.5 85 HIS A O 1
ATOM 678 N N . VAL A 1 86 ? -9.688 -8.125 -13.219 1 96.62 86 VAL A N 1
ATOM 679 C CA . VAL A 1 86 ? -10.5 -9.32 -13.406 1 96.62 86 VAL A CA 1
ATOM 680 C C . VAL A 1 86 ? -11.633 -9.023 -14.391 1 96.62 86 VAL A C 1
ATOM 682 O O . VAL A 1 86 ? -12.336 -8.023 -14.258 1 96.62 86 VAL A O 1
ATOM 685 N N . ASP A 1 87 ? -11.781 -9.844 -15.328 1 97 87 ASP A N 1
ATOM 686 C CA . ASP A 1 87 ? -12.852 -9.625 -16.297 1 97 87 ASP A CA 1
ATOM 687 C C . ASP A 1 87 ? -14.203 -9.477 -15.602 1 97 87 ASP A C 1
ATOM 689 O O . ASP A 1 87 ? -14.555 -10.289 -14.75 1 97 87 ASP A O 1
ATOM 693 N N . GLY A 1 88 ? -14.922 -8.406 -15.938 1 96.81 88 GLY A N 1
ATOM 694 C CA . GLY A 1 88 ? -16.25 -8.203 -15.391 1 96.81 88 GLY A CA 1
ATOM 695 C C . GLY A 1 88 ? -16.25 -7.473 -14.062 1 96.81 88 GLY A C 1
ATOM 696 O O . GLY A 1 88 ? -17.312 -7.234 -13.477 1 96.81 88 GLY A O 1
ATOM 697 N N . GLU A 1 89 ? -15.102 -7.133 -13.469 1 95.5 89 GLU A N 1
ATOM 698 C CA . GLU A 1 89 ? -14.969 -6.391 -12.219 1 95.5 89 GLU A CA 1
ATOM 699 C C . GLU A 1 89 ? -14.266 -5.051 -12.438 1 95.5 89 GLU A C 1
ATOM 701 O O . GLU A 1 89 ? -13.5 -4.898 -13.391 1 95.5 89 GLU A O 1
ATOM 706 N N . PRO A 1 90 ? -14.578 -4.164 -11.641 1 94.5 90 PRO A N 1
ATOM 707 C CA . PRO A 1 90 ? -13.82 -2.914 -11.734 1 94.5 90 PRO A CA 1
ATOM 708 C C . PRO A 1 90 ? -12.336 -3.098 -11.414 1 94.5 90 PRO A C 1
ATOM 710 O O . PRO A 1 90 ? -11.984 -3.908 -10.555 1 94.5 90 PRO A O 1
ATOM 713 N N . ALA A 1 91 ? -11.531 -2.352 -12.078 1 95.06 91 ALA A N 1
ATOM 714 C CA . ALA A 1 91 ? -10.109 -2.326 -11.766 1 95.06 91 ALA A CA 1
ATOM 715 C C . ALA A 1 91 ? -9.867 -1.823 -10.344 1 95.06 91 ALA A C 1
ATOM 717 O O . ALA A 1 91 ? -10.547 -0.903 -9.883 1 95.06 91 ALA A O 1
ATOM 718 N N . MET A 1 92 ? -8.883 -2.438 -9.641 1 93.44 92 MET A N 1
ATOM 719 C CA . MET A 1 92 ? -8.633 -2.096 -8.242 1 93.44 92 MET A CA 1
ATOM 720 C C . MET A 1 92 ? -7.16 -1.78 -8.016 1 93.44 92 MET A C 1
ATOM 722 O O . MET A 1 92 ? -6.301 -2.648 -8.18 1 93.44 92 MET A O 1
ATOM 726 N N . PRO A 1 93 ? -6.84 -0.607 -7.629 1 94.25 93 PRO A N 1
ATOM 727 C CA . PRO A 1 93 ? -5.461 -0.33 -7.227 1 94.25 93 PRO A CA 1
ATOM 728 C C . PRO A 1 93 ? -5.055 -1.071 -5.953 1 94.25 93 PRO A C 1
ATOM 730 O O . PRO A 1 93 ? -5.855 -1.188 -5.023 1 94.25 93 PRO A O 1
ATOM 733 N N . VAL A 1 94 ? -3.834 -1.588 -5.973 1 94.81 94 VAL A N 1
ATOM 734 C CA . VAL A 1 94 ? -3.326 -2.373 -4.852 1 94.81 94 VAL A CA 1
ATOM 735 C C . VAL A 1 94 ? -1.863 -2.021 -4.594 1 94.81 94 VAL A C 1
ATOM 737 O O . VAL A 1 94 ? -1.13 -1.673 -5.52 1 94.81 94 VAL A O 1
ATOM 740 N N . CYS A 1 95 ? -1.465 -2.061 -3.404 1 96.56 95 CYS A N 1
ATOM 741 C CA . CYS A 1 95 ? -0.06 -1.977 -3.02 1 96.56 95 CYS A CA 1
ATOM 742 C C . CYS A 1 95 ? 0.35 -3.184 -2.184 1 96.56 95 CYS A C 1
ATOM 744 O O . CYS A 1 95 ? -0.227 -3.436 -1.125 1 96.56 95 CYS A O 1
ATOM 746 N N . ASN A 1 96 ? 1.273 -3.924 -2.676 1 97.44 96 ASN A N 1
ATOM 747 C CA . ASN A 1 96 ? 1.873 -5.047 -1.965 1 97.44 96 ASN A CA 1
ATOM 748 C C . ASN A 1 96 ? 3.275 -4.711 -1.464 1 97.44 96 ASN A C 1
ATOM 750 O O . ASN A 1 96 ? 4.141 -4.316 -2.246 1 97.44 96 ASN A O 1
ATOM 754 N N . VAL A 1 97 ? 3.498 -4.824 -0.145 1 98 97 VAL A N 1
ATOM 755 C CA . VAL A 1 97 ? 4.809 -4.551 0.431 1 98 97 VAL A CA 1
ATOM 756 C C . VAL A 1 97 ? 5.473 -5.859 0.855 1 98 97 VAL A C 1
ATOM 758 O O . VAL A 1 97 ? 4.828 -6.719 1.466 1 98 97 VAL A O 1
ATOM 761 N N . PHE A 1 98 ? 6.758 -5.977 0.557 1 98.44 98 PHE A N 1
ATOM 762 C CA . PHE A 1 98 ? 7.547 -7.156 0.896 1 98.44 98 PHE A CA 1
ATOM 763 C C . PHE A 1 98 ? 8.75 -6.777 1.748 1 98.44 98 PHE A C 1
ATOM 765 O O . PHE A 1 98 ? 9.438 -5.797 1.459 1 98.44 98 PHE A O 1
ATOM 772 N N . ASP A 1 99 ? 8.977 -7.504 2.822 1 98.25 99 ASP A N 1
ATOM 773 C CA . ASP A 1 99 ? 10.266 -7.48 3.496 1 98.25 99 ASP A CA 1
ATOM 774 C C . ASP A 1 99 ? 11.234 -8.492 2.875 1 98.25 99 ASP A C 1
ATOM 776 O O . ASP A 1 99 ? 10.836 -9.609 2.541 1 98.25 99 ASP A O 1
ATOM 780 N N . VAL A 1 100 ? 12.445 -8.055 2.697 1 98.31 100 VAL A N 1
ATOM 781 C CA . VAL A 1 100 ? 13.43 -8.867 1.987 1 98.31 100 VAL A CA 1
ATOM 782 C C . VAL A 1 100 ? 14.625 -9.148 2.895 1 98.31 100 VAL A C 1
ATOM 784 O O . VAL A 1 100 ? 15.164 -8.227 3.514 1 98.31 100 VAL A O 1
ATOM 787 N N . GLN A 1 101 ? 15.008 -10.32 3.041 1 97.38 101 GLN A N 1
ATOM 788 C CA . GLN A 1 101 ? 16.219 -10.773 3.725 1 97.38 101 GLN A CA 1
ATOM 789 C C . GLN A 1 101 ? 16.891 -11.906 2.953 1 97.38 101 GLN A C 1
ATOM 791 O O . GLN A 1 101 ? 16.234 -12.875 2.566 1 97.38 101 GLN A O 1
ATOM 796 N N . GLY A 1 102 ? 18.172 -11.734 2.697 1 95.19 102 GLY A N 1
ATOM 797 C CA . GLY A 1 102 ? 18.906 -12.789 2.027 1 95.19 102 GLY A CA 1
ATOM 798 C C . GLY A 1 102 ? 18.391 -13.086 0.631 1 95.19 102 GLY A C 1
ATOM 799 O O . GLY A 1 102 ? 18.312 -14.25 0.229 1 95.19 102 GLY A O 1
ATOM 800 N N . GLY A 1 103 ? 17.859 -12.141 0.034 1 96.44 103 GLY A N 1
ATOM 801 C CA . GLY A 1 103 ? 17.438 -12.266 -1.352 1 96.44 103 GLY A CA 1
ATOM 802 C C . GLY A 1 103 ? 16.094 -12.961 -1.504 1 96.44 103 GLY A C 1
ATOM 803 O O . GLY A 1 103 ? 15.742 -13.398 -2.6 1 96.44 103 GLY A O 1
ATOM 804 N N . ARG A 1 104 ? 15.367 -13.039 -0.425 1 98.25 104 ARG A N 1
ATOM 805 C CA . ARG A 1 104 ? 14.047 -13.664 -0.443 1 98.25 104 ARG A CA 1
ATOM 806 C C . ARG A 1 104 ? 13.023 -12.789 0.268 1 98.25 104 ARG A C 1
ATOM 808 O O . ARG A 1 104 ? 13.375 -11.984 1.135 1 98.25 104 ARG A O 1
ATOM 815 N N . PHE A 1 105 ? 11.766 -12.961 -0.126 1 98.38 105 PHE A N 1
ATOM 816 C CA . PHE A 1 105 ? 10.688 -12.344 0.642 1 98.38 105 PHE A CA 1
ATOM 817 C C . PHE A 1 105 ? 10.469 -13.078 1.958 1 98.38 105 PHE A C 1
ATOM 819 O O . PHE A 1 105 ? 10.281 -14.297 1.97 1 98.38 105 PHE A O 1
ATOM 826 N N . VAL A 1 106 ? 10.492 -12.359 3.055 1 98.25 106 VAL A N 1
ATOM 827 C CA . VAL A 1 106 ? 10.281 -13.016 4.34 1 98.25 106 VAL A CA 1
ATOM 828 C C . VAL A 1 106 ? 8.906 -12.656 4.887 1 98.25 106 VAL A C 1
ATOM 830 O O . VAL A 1 106 ? 8.383 -13.336 5.77 1 98.25 106 VAL A O 1
ATOM 833 N N . ALA A 1 107 ? 8.344 -11.594 4.391 1 97.19 107 ALA A N 1
ATOM 834 C CA . ALA A 1 107 ? 6.992 -11.172 4.746 1 97.19 107 ALA A CA 1
ATOM 835 C C . ALA A 1 107 ? 6.371 -10.328 3.639 1 97.19 107 ALA A C 1
ATOM 837 O O . ALA A 1 107 ? 7.082 -9.609 2.93 1 97.19 107 ALA A O 1
ATOM 838 N N . SER A 1 108 ? 5.086 -10.391 3.482 1 96.62 108 SER A N 1
ATOM 839 C CA . SER A 1 108 ? 4.352 -9.523 2.566 1 96.62 108 SER A CA 1
ATOM 840 C C . SER A 1 108 ? 3.043 -9.039 3.188 1 96.62 108 SER A C 1
ATOM 842 O O . SER A 1 108 ? 2.459 -9.734 4.027 1 96.62 108 SER A O 1
ATOM 844 N N . ARG A 1 109 ? 2.635 -7.887 2.848 1 95.5 109 ARG A N 1
ATOM 845 C CA . ARG A 1 109 ? 1.387 -7.242 3.244 1 95.5 109 ARG A CA 1
ATOM 846 C C . ARG A 1 109 ? 0.702 -6.594 2.045 1 95.5 109 ARG A C 1
ATOM 848 O O . ARG A 1 109 ? 1.349 -5.906 1.25 1 95.5 109 ARG A O 1
ATOM 855 N N . VAL A 1 110 ? -0.524 -6.82 1.957 1 94.44 110 VAL A N 1
ATOM 856 C CA . VAL A 1 110 ? -1.25 -6.258 0.823 1 94.44 110 VAL A CA 1
ATOM 857 C C . VAL A 1 110 ? -2.232 -5.199 1.313 1 94.44 110 VAL A C 1
ATOM 859 O O . VAL A 1 110 ? -2.902 -5.387 2.332 1 94.44 110 VAL A O 1
ATOM 862 N N . TYR A 1 111 ? -2.299 -4.098 0.577 1 93.19 111 TYR A N 1
ATOM 863 C CA . TYR A 1 111 ? -3.182 -2.969 0.84 1 93.19 111 TYR A CA 1
ATOM 864 C C . TYR A 1 111 ? -4.051 -2.662 -0.372 1 93.19 111 TYR A C 1
ATOM 866 O O . TYR A 1 111 ? -3.584 -2.719 -1.512 1 93.19 111 TYR A O 1
ATOM 874 N N . HIS A 1 112 ? -5.277 -2.357 -0.054 1 90.12 112 HIS A N 1
ATOM 875 C CA . HIS A 1 112 ? -6.215 -2.121 -1.148 1 90.12 112 HIS A CA 1
ATOM 876 C C . HIS A 1 112 ? -6.605 -0.649 -1.23 1 90.12 112 HIS A C 1
ATOM 878 O O . HIS A 1 112 ? -6.793 0.006 -0.203 1 90.12 112 HIS A O 1
ATOM 884 N N . GLY A 1 113 ? -6.605 -0.097 -2.402 1 81.19 113 GLY A N 1
ATOM 885 C CA . GLY A 1 113 ? -6.992 1.281 -2.66 1 81.19 113 GLY A CA 1
ATOM 886 C C . GLY A 1 113 ? -8.477 1.446 -2.906 1 81.19 113 GLY A C 1
ATOM 887 O O . GLY A 1 113 ? -9.188 0.465 -3.135 1 81.19 113 GLY A O 1
ATOM 888 N N . MET B 1 1 ? 22.75 4.684 3.461 1 62.97 1 MET B N 1
ATOM 889 C CA . MET B 1 1 ? 22.328 6.082 3.484 1 62.97 1 MET B CA 1
ATOM 890 C C . MET B 1 1 ? 20.875 6.219 3.014 1 62.97 1 MET B C 1
ATOM 892 O O . MET B 1 1 ? 20.406 5.426 2.197 1 62.97 1 MET B O 1
ATOM 896 N N . SER B 1 2 ? 19.984 6.934 3.756 1 79.56 2 SER B N 1
ATOM 897 C CA . SER B 1 2 ? 18.578 7.152 3.42 1 79.56 2 SER B CA 1
ATOM 898 C C . SER B 1 2 ? 18.438 8.039 2.188 1 79.56 2 SER B C 1
ATOM 900 O O . SER B 1 2 ? 19.203 8.984 2.002 1 79.56 2 SER B O 1
ATOM 902 N N . THR B 1 3 ? 17.547 7.656 1.25 1 88.5 3 THR B N 1
ATOM 903 C CA . THR B 1 3 ? 17.266 8.445 0.055 1 88.5 3 THR B CA 1
ATOM 904 C C . THR B 1 3 ? 16.562 9.75 0.419 1 88.5 3 THR B C 1
ATOM 906 O O . THR B 1 3 ? 16.047 9.898 1.53 1 88.5 3 THR B O 1
ATOM 909 N N . GLU B 1 4 ? 16.656 10.719 -0.464 1 93.69 4 GLU B N 1
ATOM 910 C CA . GLU B 1 4 ? 15.914 11.969 -0.283 1 93.69 4 GLU B CA 1
ATOM 911 C C . GLU B 1 4 ? 14.422 11.703 -0.106 1 93.69 4 GLU B C 1
ATOM 913 O O . GLU B 1 4 ? 13.766 12.352 0.712 1 93.69 4 GLU B O 1
ATOM 918 N N . SER B 1 5 ? 13.945 10.75 -0.89 1 96.94 5 SER B N 1
ATOM 919 C CA . SER B 1 5 ? 12.523 10.43 -0.799 1 96.94 5 SER B CA 1
ATOM 920 C C . SER B 1 5 ? 12.172 9.852 0.568 1 96.94 5 SER B C 1
ATOM 922 O O . SER B 1 5 ? 11.094 10.117 1.104 1 96.94 5 SER B O 1
ATOM 924 N N . GLU B 1 6 ? 13.055 9.047 1.135 1 97.12 6 GLU B N 1
ATOM 925 C CA . GLU B 1 6 ? 12.836 8.508 2.475 1 97.12 6 GLU B CA 1
ATOM 926 C C . GLU B 1 6 ? 12.789 9.625 3.514 1 97.12 6 GLU B C 1
ATOM 928 O O . GLU B 1 6 ? 11.938 9.625 4.406 1 97.12 6 GLU B O 1
ATOM 933 N N . GLN B 1 7 ? 13.711 10.555 3.396 1 97 7 GLN B N 1
ATOM 934 C CA . GLN B 1 7 ? 13.742 11.68 4.328 1 97 7 GLN B CA 1
ATOM 935 C C . GLN B 1 7 ? 12.469 12.516 4.23 1 97 7 GLN B C 1
ATOM 937 O O . GLN B 1 7 ? 11.93 12.961 5.25 1 97 7 GLN B O 1
ATOM 942 N N . LEU B 1 8 ? 12.023 12.727 3.01 1 98.06 8 LEU B N 1
ATOM 943 C CA . LEU B 1 8 ? 10.766 13.445 2.812 1 98.06 8 LEU B CA 1
ATOM 944 C C . LEU B 1 8 ? 9.617 12.742 3.523 1 98.06 8 LEU B C 1
ATOM 946 O O . LEU B 1 8 ? 8.805 13.391 4.191 1 98.06 8 LEU B O 1
ATOM 950 N N . ALA B 1 9 ? 9.539 11.469 3.393 1 98.31 9 ALA B N 1
ATOM 951 C CA . ALA B 1 9 ? 8.461 10.695 4.008 1 98.31 9 ALA B CA 1
ATOM 952 C C . ALA B 1 9 ? 8.523 10.789 5.531 1 98.31 9 ALA B C 1
ATOM 954 O O . ALA B 1 9 ? 7.492 10.914 6.195 1 98.31 9 ALA B O 1
ATOM 955 N N . ARG B 1 10 ? 9.703 10.703 6.062 1 98.25 10 ARG B N 1
ATOM 956 C CA . ARG B 1 10 ? 9.859 10.805 7.512 1 98.25 10 ARG B CA 1
ATOM 957 C C . ARG B 1 10 ? 9.453 12.188 8.008 1 98.25 10 ARG B C 1
ATOM 959 O O . ARG B 1 10 ? 8.789 12.312 9.039 1 98.25 10 ARG B O 1
ATOM 966 N N . ARG B 1 11 ? 9.875 13.203 7.293 1 98.31 11 ARG B N 1
ATOM 967 C CA . ARG B 1 11 ? 9.469 14.562 7.645 1 98.31 11 ARG B CA 1
ATOM 968 C C . ARG B 1 11 ? 7.949 14.711 7.594 1 98.31 11 ARG B C 1
ATOM 970 O O . ARG B 1 11 ? 7.355 15.383 8.438 1 98.31 11 ARG B O 1
ATOM 977 N N . TRP B 1 12 ? 7.355 14.117 6.602 1 98.5 12 TRP B N 1
ATOM 978 C CA . TRP B 1 12 ? 5.902 14.164 6.461 1 98.5 12 TRP B CA 1
ATOM 979 C C . TRP B 1 12 ? 5.219 13.523 7.664 1 98.5 12 TRP B C 1
ATOM 981 O O . TRP B 1 12 ? 4.297 14.102 8.242 1 98.5 12 TRP B O 1
ATOM 991 N N . LEU B 1 13 ? 5.668 12.344 8.039 1 98.56 13 LEU B N 1
ATOM 992 C CA . LEU B 1 13 ? 5.098 11.625 9.172 1 98.56 13 LEU B CA 1
ATOM 993 C C . LEU B 1 13 ? 5.262 12.43 10.461 1 98.56 13 LEU B C 1
ATOM 995 O O . LEU B 1 13 ? 4.336 12.508 11.266 1 98.56 13 LEU B O 1
ATOM 999 N N . ASP B 1 14 ? 6.445 13.016 10.648 1 98.31 14 ASP B N 1
ATOM 1000 C CA . ASP B 1 14 ? 6.715 13.836 11.828 1 98.31 14 ASP B CA 1
ATOM 1001 C C . ASP B 1 14 ? 5.781 15.047 11.875 1 98.31 14 ASP B C 1
ATOM 1003 O O . ASP B 1 14 ? 5.215 15.352 12.93 1 98.31 14 ASP B O 1
ATOM 1007 N N . ALA B 1 15 ? 5.684 15.703 10.781 1 98.31 15 ALA B N 1
ATOM 1008 C CA . ALA B 1 15 ? 4.797 16.859 10.711 1 98.31 15 ALA B CA 1
ATOM 1009 C C . ALA B 1 15 ? 3.352 16.469 10.992 1 98.31 15 ALA B C 1
ATOM 1011 O O . ALA B 1 15 ? 2.633 17.188 11.703 1 98.31 15 ALA B O 1
ATOM 1012 N N . PHE B 1 16 ? 2.887 15.344 10.453 1 97.81 16 PHE B N 1
ATOM 1013 C CA . PHE B 1 16 ? 1.542 14.828 10.68 1 97.81 16 PHE B CA 1
ATOM 1014 C C . PHE B 1 16 ? 1.287 14.617 12.164 1 97.81 16 PHE B C 1
ATOM 1016 O O . PHE B 1 16 ? 0.297 15.109 12.711 1 97.81 16 PHE B O 1
ATOM 1023 N N . ASN B 1 17 ? 2.215 13.914 12.812 1 97.88 17 ASN B N 1
ATOM 1024 C CA . ASN B 1 17 ? 2.029 13.578 14.219 1 97.88 17 ASN B CA 1
ATOM 1025 C C . ASN B 1 17 ? 2.162 14.805 15.117 1 97.88 17 ASN B C 1
ATOM 1027 O O . ASN B 1 17 ? 1.608 14.836 16.219 1 97.88 17 ASN B O 1
ATOM 1031 N N . ALA B 1 18 ? 2.873 15.844 14.648 1 97.25 18 ALA B N 1
ATOM 1032 C CA . ALA B 1 18 ? 2.973 17.125 15.352 1 97.25 18 ALA B CA 1
ATOM 1033 C C . ALA B 1 18 ? 1.755 18 15.07 1 97.25 18 ALA B C 1
ATOM 1035 O O . ALA B 1 18 ? 1.63 19.094 15.625 1 97.25 18 ALA B O 1
ATOM 1036 N N . ARG B 1 19 ? 0.907 17.562 14.148 1 96.56 19 ARG B N 1
ATOM 1037 C CA . ARG B 1 19 ? -0.284 18.281 13.711 1 96.56 19 ARG B CA 1
ATOM 1038 C C . ARG B 1 19 ? 0.086 19.625 13.086 1 96.56 19 ARG B C 1
ATOM 1040 O O . ARG B 1 19 ? -0.636 20.609 13.242 1 96.56 19 ARG B O 1
ATOM 1047 N N . ASP B 1 20 ? 1.246 19.641 12.508 1 97.25 20 ASP B N 1
ATOM 1048 C CA . ASP B 1 20 ? 1.74 20.812 11.805 1 97.25 20 ASP B CA 1
ATOM 1049 C C . ASP B 1 20 ? 1.396 20.75 10.32 1 97.25 20 ASP B C 1
ATOM 1051 O O . ASP B 1 20 ? 2.244 20.406 9.492 1 97.25 20 ASP B O 1
ATOM 1055 N N . VAL B 1 21 ? 0.23 21.188 10 1 97.44 21 VAL B N 1
ATOM 1056 C CA . VAL B 1 21 ? -0.307 21.047 8.648 1 97.44 21 VAL B CA 1
ATOM 1057 C C . VAL B 1 21 ? 0.538 21.859 7.672 1 97.44 21 VAL B C 1
ATOM 1059 O O . VAL B 1 21 ? 0.806 21.422 6.555 1 97.44 21 VAL B O 1
ATOM 1062 N N . ASP B 1 22 ? 0.978 23 8.094 1 97.38 22 ASP B N 1
ATOM 1063 C CA . ASP B 1 22 ? 1.77 23.844 7.199 1 97.38 22 ASP B CA 1
ATOM 1064 C C . ASP B 1 22 ? 3.08 23.156 6.816 1 97.38 22 ASP B C 1
ATOM 1066 O O . ASP B 1 22 ? 3.471 23.172 5.648 1 97.38 22 ASP B O 1
ATOM 1070 N N . ALA B 1 23 ? 3.736 22.562 7.77 1 97.88 23 ALA B N 1
ATOM 1071 C CA . ALA B 1 23 ? 4.965 21.828 7.492 1 97.88 23 ALA B CA 1
ATOM 1072 C C . ALA B 1 23 ? 4.695 20.641 6.582 1 97.88 23 ALA B C 1
ATOM 1074 O O . ALA B 1 23 ? 5.5 20.328 5.703 1 97.88 23 ALA B O 1
ATOM 1075 N N . MET B 1 24 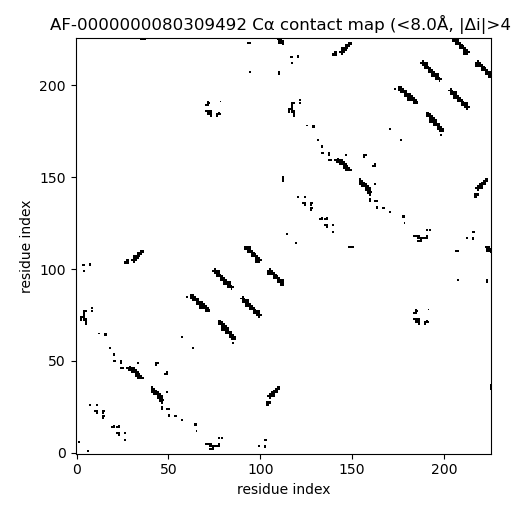? 3.551 19.938 6.82 1 97.44 24 MET B N 1
ATOM 1076 C CA . MET B 1 24 ? 3.172 18.797 6.004 1 97.44 24 MET B CA 1
ATOM 1077 C C . MET B 1 24 ? 3.01 19.203 4.539 1 97.44 24 MET B C 1
ATOM 1079 O O . MET B 1 24 ? 3.621 18.594 3.654 1 97.44 24 MET B O 1
ATOM 1083 N N . VAL B 1 25 ? 2.242 20.203 4.328 1 97.12 25 VAL B N 1
ATOM 1084 C CA . VAL B 1 25 ? 1.842 20.578 2.977 1 97.12 25 VAL B CA 1
ATOM 1085 C C . VAL B 1 25 ? 3.018 21.234 2.25 1 97.12 25 VAL B C 1
ATOM 1087 O O . VAL B 1 25 ? 3.129 21.141 1.025 1 97.12 25 VAL B O 1
ATOM 1090 N N . ALA B 1 26 ? 3.969 21.844 2.955 1 97.62 26 ALA B N 1
ATOM 1091 C CA . ALA B 1 26 ? 5.152 22.453 2.367 1 97.62 26 ALA B CA 1
ATOM 1092 C C . ALA B 1 26 ? 6.012 21.422 1.646 1 97.62 26 ALA B C 1
ATOM 1094 O O . ALA B 1 26 ? 6.855 21.766 0.82 1 97.62 26 ALA B O 1
ATOM 1095 N N . LEU B 1 27 ? 5.852 20.188 1.946 1 98.31 27 LEU B N 1
ATOM 1096 C CA . LEU B 1 27 ? 6.625 19.109 1.339 1 98.31 27 LEU B CA 1
ATOM 1097 C C . LEU B 1 27 ? 6.074 18.766 -0.039 1 98.31 27 LEU B C 1
ATOM 1099 O O . LEU B 1 27 ? 6.715 18.031 -0.8 1 98.31 27 LEU B O 1
ATOM 1103 N N . TYR B 1 28 ? 4.906 19.266 -0.404 1 98.12 28 TYR B N 1
ATOM 1104 C CA . TYR B 1 28 ? 4.254 18.969 -1.675 1 98.12 28 TYR B CA 1
ATOM 1105 C C . TYR B 1 28 ? 4.566 20.047 -2.711 1 98.12 28 TYR B C 1
ATOM 1107 O O . TYR B 1 28 ? 4.793 21.203 -2.363 1 98.12 28 TYR B O 1
ATOM 1115 N N . ALA B 1 29 ? 4.598 19.641 -3.959 1 97.94 29 ALA B N 1
ATOM 1116 C CA . ALA B 1 29 ? 4.594 20.594 -5.062 1 97.94 29 ALA B CA 1
ATOM 1117 C C . ALA B 1 29 ? 3.275 21.375 -5.117 1 97.94 29 ALA B C 1
ATOM 1119 O O . ALA B 1 29 ? 2.26 20.906 -4.59 1 97.94 29 ALA B O 1
ATOM 1120 N N . ASP B 1 30 ? 3.205 22.453 -5.812 1 96.38 30 ASP B N 1
ATOM 1121 C CA . ASP B 1 30 ? 2.041 23.328 -5.855 1 96.38 30 ASP B CA 1
ATOM 1122 C C . ASP B 1 30 ? 0.842 22.625 -6.484 1 96.38 30 ASP B C 1
ATOM 1124 O O . ASP B 1 30 ? -0.302 22.859 -6.082 1 96.38 30 ASP B O 1
ATOM 1128 N N . ASP B 1 31 ? 1.133 21.75 -7.406 1 95.69 31 ASP B N 1
ATOM 1129 C CA . ASP B 1 31 ? 0.056 21.094 -8.148 1 95.69 31 ASP B CA 1
ATOM 1130 C C . ASP B 1 31 ? -0.035 19.625 -7.785 1 95.69 31 ASP B C 1
ATOM 1132 O O . ASP B 1 31 ? -0.529 18.812 -8.578 1 95.69 31 ASP B O 1
ATOM 1136 N N . ALA B 1 32 ? 0.512 19.25 -6.637 1 97.44 32 ALA B N 1
ATOM 1137 C CA . ALA B 1 32 ? 0.51 17.859 -6.211 1 97.44 32 ALA B CA 1
ATOM 1138 C C . ALA B 1 32 ? -0.912 17.312 -6.141 1 97.44 32 ALA B C 1
ATOM 1140 O O . ALA B 1 32 ? -1.864 18.062 -5.914 1 97.44 32 ALA B O 1
ATOM 1141 N N . THR B 1 33 ? -1.019 16.016 -6.348 1 96 33 THR B N 1
ATOM 1142 C CA . THR B 1 33 ? -2.311 15.344 -6.281 1 96 33 THR B CA 1
ATOM 1143 C C . THR B 1 33 ? -2.312 14.289 -5.176 1 96 33 THR B C 1
ATOM 1145 O O . THR B 1 33 ? -1.26 13.758 -4.816 1 96 33 THR B O 1
ATOM 1148 N N . HIS B 1 34 ? -3.465 14.07 -4.605 1 94.62 34 HIS B N 1
ATOM 1149 C CA . HIS B 1 34 ? -3.678 13.008 -3.629 1 94.62 34 HIS B CA 1
ATOM 1150 C C . HIS B 1 34 ? -4.926 12.195 -3.961 1 94.62 34 HIS B C 1
ATOM 1152 O O . HIS B 1 34 ? -5.992 12.766 -4.211 1 94.62 34 HIS B O 1
ATOM 1158 N N . THR B 1 35 ? -4.746 10.891 -3.939 1 91.81 35 THR B N 1
ATOM 1159 C CA . THR B 1 35 ? -5.852 9.984 -4.227 1 91.81 35 THR B CA 1
ATOM 1160 C C . THR B 1 35 ? -6.074 9.016 -3.066 1 91.81 35 THR B C 1
ATOM 1162 O O . THR B 1 35 ? -5.129 8.398 -2.574 1 91.81 35 THR B O 1
ATOM 1165 N N . SER B 1 36 ? -7.371 8.922 -2.629 1 80.88 36 SER B N 1
ATOM 1166 C CA . SER B 1 36 ? -7.797 7.965 -1.613 1 80.88 36 SER B CA 1
ATOM 1167 C C . SER B 1 36 ? -9.078 7.25 -2.031 1 80.88 36 SER B C 1
ATOM 1169 O O . SER B 1 36 ? -10.031 7.887 -2.49 1 80.88 36 SER B O 1
ATOM 1171 N N . PRO B 1 37 ? -9.07 5.914 -1.956 1 64.94 37 PRO B N 1
ATOM 1172 C CA . PRO B 1 37 ? -10.312 5.23 -2.316 1 64.94 37 PRO B CA 1
ATOM 1173 C C . PRO B 1 37 ? -11.484 5.625 -1.418 1 64.94 37 PRO B C 1
ATOM 1175 O O . PRO B 1 37 ? -12.648 5.535 -1.834 1 64.94 37 PRO B O 1
ATOM 1178 N N . LYS B 1 38 ? -11.352 5.719 -0.246 1 58.91 38 LYS B N 1
ATOM 1179 C CA . LYS B 1 38 ? -12.469 5.992 0.655 1 58.91 38 LYS B CA 1
ATOM 1180 C C . LYS B 1 38 ? -13 7.406 0.457 1 58.91 38 LYS B C 1
ATOM 1182 O O . LYS B 1 38 ? -14.086 7.738 0.937 1 58.91 38 LYS B O 1
ATOM 1187 N N . ILE B 1 39 ? -12.305 8.188 -0.046 1 50.81 39 ILE B N 1
ATOM 1188 C CA . ILE B 1 39 ? -12.82 9.547 -0.207 1 50.81 39 ILE B CA 1
ATOM 1189 C C . ILE B 1 39 ? -13.492 9.68 -1.571 1 50.81 39 ILE B C 1
ATOM 1191 O O . ILE B 1 39 ? -12.867 9.438 -2.605 1 50.81 39 ILE B O 1
ATOM 1195 N N . ALA B 1 40 ? -14.812 9.68 -1.759 1 44.34 40 ALA B N 1
ATOM 1196 C CA . ALA B 1 40 ? -15.703 9.836 -2.906 1 44.34 40 ALA B CA 1
ATOM 1197 C C . ALA B 1 40 ? -15.078 10.734 -3.971 1 44.34 40 ALA B C 1
ATOM 1199 O O . ALA B 1 40 ? -15.094 10.398 -5.16 1 44.34 40 ALA B O 1
ATOM 1200 N N . ALA B 1 41 ? -15.094 12.07 -3.803 1 51.41 41 ALA B N 1
ATOM 1201 C CA . ALA B 1 41 ? -14.695 13.148 -4.703 1 51.41 41 ALA B CA 1
ATOM 1202 C C . ALA B 1 41 ? -13.18 13.188 -4.879 1 51.41 41 ALA B C 1
ATOM 1204 O O . ALA B 1 41 ? -12.461 13.695 -4.016 1 51.41 41 ALA B O 1
ATOM 1205 N N . ALA B 1 42 ? -12.391 11.906 -5.195 1 58.69 42 ALA B N 1
ATOM 1206 C CA . ALA B 1 42 ? -11.359 11.047 -4.617 1 58.69 42 ALA B CA 1
ATOM 1207 C C . ALA 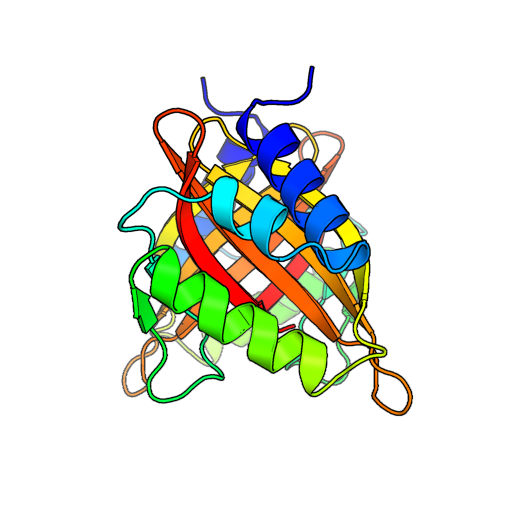B 1 42 ? -9.961 11.531 -5 1 58.69 42 ALA B C 1
ATOM 1209 O O . ALA B 1 42 ? -8.984 10.789 -4.871 1 58.69 42 ALA B O 1
ATOM 1210 N N . ARG B 1 43 ? -10.023 12.547 -5.621 1 84.06 43 ARG B N 1
A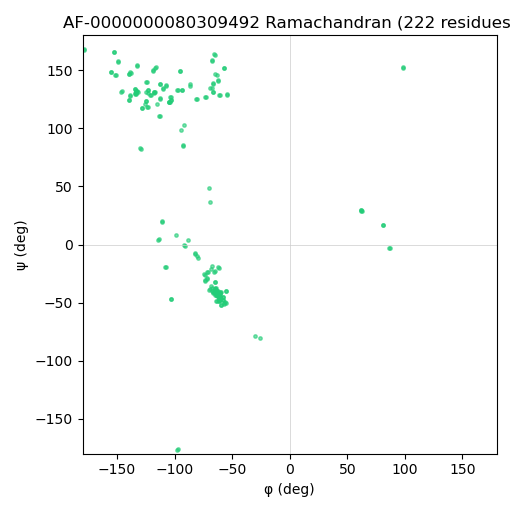TOM 1211 C CA . ARG B 1 43 ? -8.734 13.133 -5.973 1 84.06 43 ARG B CA 1
ATOM 1212 C C . ARG B 1 43 ? -8.641 14.578 -5.516 1 84.06 43 ARG B C 1
ATOM 1214 O O . ARG B 1 43 ? -9.469 15.414 -5.891 1 84.06 43 ARG B O 1
ATOM 1221 N N . ILE B 1 44 ? -7.68 14.961 -4.664 1 91.69 44 ILE B N 1
ATOM 1222 C CA . ILE B 1 44 ? -7.355 16.312 -4.219 1 91.69 44 ILE B CA 1
ATOM 1223 C C . ILE B 1 44 ? -6.199 16.859 -5.047 1 91.69 44 ILE B C 1
ATOM 1225 O O . ILE B 1 44 ? -5.188 16.188 -5.242 1 91.69 44 ILE B O 1
ATOM 1229 N N . VAL B 1 45 ? -6.422 18.188 -5.531 1 94.69 45 VAL B N 1
ATOM 1230 C CA . VAL B 1 45 ? -5.398 18.75 -6.395 1 94.69 45 VAL B CA 1
ATOM 1231 C C . VAL B 1 45 ? -4.914 20.078 -5.816 1 94.69 45 VAL B C 1
ATOM 1233 O O . VAL B 1 45 ? -5.711 21 -5.598 1 94.69 45 VAL B O 1
ATOM 1236 N N . GLY B 1 46 ? -3.615 20.078 -5.625 1 96 46 GLY B N 1
ATOM 1237 C CA . GLY B 1 46 ? -2.984 21.328 -5.246 1 96 46 GLY B CA 1
ATOM 1238 C C . GLY B 1 46 ? -2.73 21.453 -3.756 1 96 46 GLY B C 1
ATOM 1239 O O . GLY B 1 46 ? -3.486 20.906 -2.949 1 96 46 GLY B O 1
ATOM 1240 N N . ARG B 1 47 ? -1.705 22.219 -3.482 1 94.69 47 ARG B N 1
ATOM 1241 C CA . ARG B 1 47 ? -1.222 22.375 -2.113 1 94.69 47 ARG B CA 1
ATOM 1242 C C . ARG B 1 47 ? -2.283 23 -1.222 1 94.69 47 ARG B C 1
ATOM 1244 O O . ARG B 1 47 ? -2.48 22.578 -0.081 1 94.69 47 ARG B O 1
ATOM 1251 N N . GLU B 1 48 ? -2.947 24 -1.701 1 93.94 48 GLU B N 1
ATOM 1252 C CA . GLU B 1 48 ? -3.943 24.688 -0.887 1 93.94 48 GLU B CA 1
ATOM 1253 C C . GLU B 1 48 ? -5.129 23.781 -0.574 1 93.94 48 GLU B C 1
ATOM 1255 O O . GLU B 1 48 ? -5.652 23.797 0.541 1 93.94 48 GLU B O 1
ATOM 1260 N N . ALA B 1 49 ? -5.523 23.062 -1.545 1 94.94 49 ALA B N 1
ATOM 1261 C CA . ALA B 1 49 ? -6.594 22.094 -1.312 1 94.94 49 ALA B CA 1
ATOM 1262 C C . ALA B 1 49 ? -6.164 21.031 -0.31 1 94.94 49 ALA B C 1
ATOM 1264 O O . ALA B 1 49 ? -6.949 20.609 0.549 1 94.94 49 ALA B O 1
ATOM 1265 N N . LEU B 1 50 ? -4.984 20.594 -0.421 1 95.25 50 LEU B N 1
ATOM 1266 C CA . LEU B 1 50 ? -4.441 19.609 0.518 1 95.25 50 LEU B CA 1
ATOM 1267 C C . LEU B 1 50 ? -4.395 20.188 1.931 1 95.25 50 LEU B C 1
ATOM 1269 O O . LEU B 1 50 ? -4.723 19.5 2.896 1 95.25 50 LEU B O 1
ATOM 1273 N N . ARG B 1 51 ? -3.975 21.438 2.035 1 96.31 51 ARG B N 1
ATOM 1274 C CA . ARG B 1 51 ? -3.943 22.109 3.326 1 96.31 51 ARG B CA 1
ATOM 1275 C C . ARG B 1 51 ? -5.316 22.094 3.99 1 96.31 51 ARG B C 1
ATOM 1277 O O . ARG B 1 51 ? -5.445 21.688 5.152 1 96.31 51 ARG B O 1
ATOM 1284 N N . ALA B 1 52 ? -6.301 22.484 3.223 1 95.19 52 ALA B N 1
ATOM 1285 C CA . ALA B 1 52 ? -7.664 22.531 3.746 1 95.19 52 ALA B CA 1
ATOM 1286 C C . ALA B 1 52 ? -8.141 21.156 4.164 1 95.19 52 ALA B C 1
ATOM 1288 O O . ALA B 1 52 ? -8.758 20.984 5.219 1 95.19 52 ALA B O 1
ATOM 1289 N N . TRP B 1 53 ? -7.879 20.188 3.379 1 92.5 53 TRP B N 1
ATOM 1290 C CA . TRP B 1 53 ? -8.312 18.828 3.646 1 92.5 53 TRP B CA 1
ATOM 1291 C C . TRP B 1 53 ? -7.66 18.281 4.918 1 92.5 53 TRP B C 1
ATOM 1293 O O . TRP B 1 53 ? -8.352 17.766 5.801 1 92.5 53 TRP B O 1
ATOM 1303 N N . TRP B 1 54 ? -6.371 18.422 5.051 1 94 54 TRP B N 1
ATOM 1304 C CA . TRP B 1 54 ? -5.652 17.906 6.211 1 94 54 TRP B CA 1
ATOM 1305 C C . TRP B 1 54 ? -6.062 18.641 7.477 1 94 54 TRP B C 1
ATOM 1307 O O . TRP B 1 54 ? -6.188 18.047 8.547 1 94 54 TRP B O 1
ATOM 1317 N N . ARG B 1 55 ? -6.23 19.938 7.406 1 95.19 55 ARG B N 1
ATOM 1318 C CA . ARG B 1 55 ? -6.695 20.703 8.555 1 95.19 55 ARG B CA 1
ATOM 1319 C C . ARG B 1 55 ? -8.047 20.188 9.047 1 95.19 55 ARG B C 1
ATOM 1321 O O . ARG B 1 55 ? -8.242 19.969 10.242 1 95.19 55 ARG B O 1
ATOM 1328 N N . GLY B 1 56 ? -8.906 20.031 8.078 1 93.12 56 GLY B N 1
ATOM 1329 C CA . GLY B 1 56 ? -10.203 19.484 8.422 1 93.12 56 GLY B CA 1
ATOM 1330 C C . GLY B 1 56 ? -10.133 18.094 9.039 1 93.12 56 GLY B C 1
ATOM 1331 O O . GLY B 1 56 ? -10.805 17.812 10.031 1 93.12 56 GLY B O 1
ATOM 1332 N N . ALA B 1 57 ? -9.352 17.234 8.477 1 90.06 57 ALA B N 1
ATOM 1333 C CA . ALA B 1 57 ? -9.211 15.867 8.961 1 90.06 57 ALA B CA 1
ATOM 1334 C C . ALA B 1 57 ? -8.664 15.836 10.383 1 90.06 57 ALA B C 1
ATOM 1336 O O . ALA B 1 57 ? -9.172 15.109 11.234 1 90.06 57 ALA B O 1
ATOM 1337 N N . LEU B 1 58 ? -7.66 16.594 10.648 1 93.94 58 LEU B N 1
ATOM 1338 C CA . LEU B 1 58 ? -7.004 16.578 11.945 1 93.94 58 LEU B CA 1
ATOM 1339 C C . LEU B 1 58 ? -7.879 17.266 13 1 93.94 58 LEU B C 1
ATOM 1341 O O . LEU B 1 58 ? -7.84 16.891 14.18 1 93.94 58 LEU B O 1
ATOM 1345 N N . GLU B 1 59 ? -8.664 18.25 12.57 1 93.06 59 GLU B N 1
ATOM 1346 C CA . GLU B 1 59 ? -9.602 18.906 13.484 1 93.06 59 GLU B CA 1
ATOM 1347 C C . GLU B 1 59 ? -10.742 17.969 13.867 1 93.06 59 GLU B C 1
ATOM 1349 O O . GLU B 1 59 ? -11.18 17.953 15.023 1 93.06 59 GLU B O 1
ATOM 1354 N N . ARG B 1 60 ? -11.219 17.203 12.969 1 93.94 60 ARG B N 1
ATOM 1355 C CA . ARG B 1 60 ? -12.344 16.312 13.18 1 93.94 60 ARG B CA 1
ATOM 1356 C C . ARG B 1 60 ? -11.938 15.133 14.062 1 93.94 60 ARG B C 1
ATOM 1358 O O . ARG B 1 60 ? -12.773 14.547 14.758 1 93.94 60 ARG B O 1
ATOM 1365 N N . THR B 1 61 ? -10.648 14.766 14 1 94.81 61 THR B N 1
ATOM 1366 C CA . THR B 1 61 ? -10.164 13.609 14.75 1 94.81 61 THR B CA 1
ATOM 1367 C C . THR B 1 61 ? -8.922 13.961 15.555 1 94.81 61 THR B C 1
ATOM 1369 O O . THR B 1 61 ? -7.816 13.531 15.219 1 94.81 61 THR B O 1
ATOM 1372 N N . PRO B 1 62 ? -9.078 14.516 16.672 1 94.19 62 PRO B N 1
ATOM 1373 C CA . PRO B 1 62 ? -7.953 15.039 17.453 1 94.19 62 PRO B CA 1
ATOM 1374 C C . PRO B 1 62 ? -7.012 13.945 17.938 1 94.19 62 PRO B C 1
ATOM 1376 O O . PRO B 1 62 ? -5.836 14.211 18.203 1 94.19 62 PRO B O 1
ATOM 1379 N N . SER B 1 63 ? -7.496 12.758 18.047 1 96.19 63 SER B N 1
ATOM 1380 C CA . SER B 1 63 ? -6.668 11.688 18.594 1 96.19 63 SER B CA 1
ATOM 1381 C C . SER B 1 63 ? -5.918 10.945 17.484 1 96.19 63 SER B C 1
ATOM 1383 O O . SER B 1 63 ? -5.156 10.016 17.766 1 96.19 63 SER B O 1
ATOM 1385 N N . LEU B 1 64 ? -6.102 11.312 16.266 1 96.88 64 LEU B N 1
ATOM 1386 C CA . LEU B 1 64 ? -5.5 10.641 15.125 1 96.88 64 LEU B CA 1
ATOM 1387 C C . LEU B 1 64 ? -3.979 10.688 15.195 1 96.88 64 LEU B C 1
ATOM 1389 O O . LEU B 1 64 ? -3.396 11.75 15.422 1 96.88 64 LEU B O 1
ATOM 1393 N N . ARG B 1 65 ? -3.367 9.531 15.055 1 97.5 65 ARG B N 1
ATOM 1394 C CA . ARG B 1 65 ? -1.912 9.438 14.992 1 97.5 65 ARG B CA 1
ATOM 1395 C C . ARG B 1 65 ? -1.481 8.258 14.125 1 97.5 65 ARG B C 1
ATOM 1397 O O . ARG B 1 65 ? -2.23 7.289 13.969 1 97.5 65 ARG B O 1
ATOM 1404 N N . TYR B 1 66 ? -0.268 8.352 13.633 1 97.88 66 TYR B N 1
ATOM 1405 C CA . TYR B 1 66 ? 0.292 7.285 12.805 1 97.88 66 TYR B CA 1
ATOM 1406 C C . TYR B 1 66 ? 1.528 6.68 13.461 1 97.88 66 TYR B C 1
ATOM 1408 O O . TYR B 1 66 ? 2.393 7.406 13.961 1 97.88 66 TYR B O 1
ATOM 1416 N N . GLU B 1 67 ? 1.587 5.43 13.539 1 98.31 67 GLU B N 1
ATOM 1417 C CA . GLU B 1 67 ? 2.76 4.695 14.008 1 98.31 67 GLU B CA 1
ATOM 1418 C C . GLU B 1 67 ? 3.51 4.062 12.836 1 98.31 67 GLU B C 1
ATOM 1420 O O . GLU B 1 67 ? 2.959 3.227 12.117 1 98.31 67 GLU B O 1
ATOM 1425 N N . LEU B 1 68 ? 4.742 4.398 12.719 1 98.38 68 LEU B N 1
ATOM 1426 C CA . LEU B 1 68 ? 5.551 3.943 11.594 1 98.38 68 LEU B CA 1
ATOM 1427 C C . LEU B 1 68 ? 5.766 2.436 11.656 1 98.38 68 LEU B C 1
ATOM 1429 O O . LEU B 1 68 ? 6.102 1.892 12.711 1 98.38 68 LEU B O 1
ATOM 1433 N N . VAL B 1 69 ? 5.543 1.76 10.57 1 97 69 VAL B N 1
ATOM 1434 C CA . VAL B 1 69 ? 5.84 0.338 10.43 1 97 69 VAL B CA 1
ATOM 1435 C C . VAL B 1 69 ? 7.117 0.155 9.609 1 97 69 VAL B C 1
ATOM 1437 O O . VAL B 1 69 ? 8 -0.614 9.992 1 97 69 VAL B O 1
ATOM 1440 N N . GLY B 1 70 ? 7.18 0.907 8.445 1 97.12 70 GLY B N 1
ATOM 1441 C CA . GLY B 1 70 ? 8.352 0.798 7.594 1 97.12 70 GLY B CA 1
ATOM 1442 C C . GLY B 1 70 ? 8.297 1.701 6.375 1 97.12 70 GLY B C 1
ATOM 1443 O O . GLY B 1 70 ? 7.262 2.318 6.105 1 97.12 70 GLY B O 1
ATOM 1444 N N . ILE B 1 71 ? 9.461 1.81 5.723 1 98.12 71 ILE B N 1
ATOM 1445 C CA . ILE B 1 71 ? 9.586 2.645 4.535 1 98.12 71 ILE B CA 1
ATOM 1446 C C . ILE B 1 71 ? 10.328 1.877 3.441 1 98.12 71 ILE B C 1
ATOM 1448 O O . ILE B 1 71 ? 11.328 1.207 3.713 1 98.12 71 ILE B O 1
ATOM 1452 N N . ALA B 1 72 ? 9.805 1.879 2.246 1 98.25 72 ALA B N 1
ATOM 1453 C CA . ALA B 1 72 ? 10.516 1.502 1.025 1 98.25 72 ALA B CA 1
ATOM 1454 C C . ALA B 1 72 ? 10.711 2.707 0.11 1 98.25 72 ALA B C 1
ATOM 1456 O O . ALA B 1 72 ? 9.742 3.393 -0.238 1 98.25 72 ALA B O 1
ATOM 1457 N N . ALA B 1 73 ? 11.969 2.963 -0.279 1 97.31 73 ALA B N 1
ATOM 1458 C CA . ALA B 1 73 ? 12.203 4.227 -0.969 1 97.31 73 ALA B CA 1
ATOM 1459 C C . ALA B 1 73 ? 13.18 4.051 -2.123 1 97.31 73 ALA B C 1
ATOM 1461 O O . ALA B 1 73 ? 14.281 3.514 -1.937 1 97.31 73 ALA B O 1
ATOM 1462 N N . SER B 1 74 ? 12.703 4.461 -3.287 1 95.56 74 SER B N 1
ATOM 1463 C CA . SER B 1 74 ? 13.547 4.762 -4.434 1 95.56 74 SER B CA 1
ATOM 1464 C C . SER B 1 74 ? 13.82 6.262 -4.543 1 95.56 74 SER B C 1
ATOM 1466 O O . SER B 1 74 ? 13.461 7.027 -3.646 1 95.56 74 SER B O 1
ATOM 1468 N N . GLU B 1 75 ? 14.484 6.598 -5.551 1 92.12 75 GLU B N 1
ATOM 1469 C CA . GLU B 1 75 ? 14.797 8.016 -5.719 1 92.12 75 GLU B CA 1
ATOM 1470 C C . GLU B 1 75 ? 13.539 8.828 -6.004 1 92.12 75 GLU B C 1
ATOM 1472 O O . GLU B 1 75 ? 13.367 9.93 -5.473 1 92.12 75 GLU B O 1
ATOM 1477 N N . ASP B 1 76 ? 12.633 8.258 -6.758 1 95.88 76 ASP B N 1
ATOM 1478 C CA . ASP B 1 76 ? 11.516 9.055 -7.258 1 95.88 76 ASP B CA 1
ATOM 1479 C C . ASP B 1 76 ? 10.195 8.586 -6.656 1 95.88 76 ASP B C 1
ATOM 1481 O O . ASP B 1 76 ? 9.125 9.086 -7.023 1 95.88 76 ASP B O 1
ATOM 1485 N N . ARG B 1 77 ? 10.297 7.668 -5.77 1 97.94 77 ARG B N 1
ATOM 1486 C CA . ARG B 1 77 ? 9.094 7.113 -5.164 1 97.94 77 ARG B CA 1
ATOM 1487 C C . ARG B 1 77 ? 9.375 6.605 -3.754 1 97.94 77 ARG B C 1
ATOM 1489 O O . ARG B 1 77 ? 10.453 6.066 -3.484 1 97.94 77 ARG B O 1
ATOM 1496 N N . VAL B 1 78 ? 8.391 6.73 -2.838 1 98.56 78 VAL B N 1
ATOM 1497 C CA . VAL B 1 78 ? 8.555 6.227 -1.478 1 98.56 78 VAL B CA 1
ATOM 1498 C C . VAL B 1 78 ? 7.211 5.715 -0.956 1 98.56 78 VAL B C 1
ATOM 1500 O O . VAL B 1 78 ? 6.172 6.34 -1.182 1 98.56 78 VAL B O 1
ATOM 1503 N N . ALA B 1 79 ? 7.211 4.547 -0.397 1 98.62 79 ALA B N 1
ATOM 1504 C CA . ALA B 1 79 ? 6.066 3.965 0.299 1 98.62 79 ALA B CA 1
ATOM 1505 C C . ALA B 1 79 ? 6.254 4.031 1.812 1 98.62 79 ALA B C 1
ATOM 1507 O O . ALA B 1 79 ? 7.281 3.596 2.336 1 98.62 79 ALA B O 1
ATOM 1508 N N . LEU B 1 80 ? 5.305 4.566 2.436 1 98.5 80 LEU B N 1
ATOM 1509 C CA . LEU B 1 80 ? 5.258 4.73 3.885 1 98.5 80 LEU B CA 1
ATOM 1510 C C . LEU B 1 80 ? 4.156 3.869 4.496 1 98.5 80 LEU B C 1
ATOM 1512 O O . LEU B 1 80 ? 2.971 4.148 4.312 1 98.5 80 LEU B O 1
ATOM 1516 N N . GLU B 1 81 ? 4.559 2.824 5.242 1 97.5 81 GLU B N 1
ATOM 1517 C CA . GLU B 1 81 ? 3.623 1.993 5.992 1 97.5 81 GLU B CA 1
ATOM 1518 C C . GLU B 1 81 ? 3.482 2.482 7.43 1 97.5 81 GLU B C 1
ATOM 1520 O O . GLU B 1 81 ? 4.48 2.707 8.117 1 97.5 81 GLU B O 1
ATOM 1525 N N . TYR B 1 82 ? 2.262 2.557 7.785 1 97.38 82 TYR B N 1
ATOM 1526 C CA . TYR B 1 82 ? 2 2.943 9.164 1 97.38 82 TYR B CA 1
ATOM 1527 C C . TYR B 1 82 ? 0.674 2.367 9.648 1 97.38 82 TYR B C 1
ATOM 1529 O O . TYR B 1 82 ? -0.11 1.843 8.859 1 97.38 82 TYR B O 1
ATOM 1537 N N . VAL B 1 83 ? 0.475 2.404 10.938 1 97.06 83 VAL B N 1
ATOM 1538 C CA . VAL B 1 83 ? -0.805 2.07 11.547 1 97.06 83 VAL B CA 1
ATOM 1539 C C . VAL B 1 83 ? -1.528 3.35 11.969 1 97.06 83 VAL B C 1
ATOM 1541 O O . VAL B 1 83 ? -0.954 4.199 12.648 1 97.06 83 VAL B O 1
ATOM 1544 N N . ARG B 1 84 ? -2.699 3.529 11.516 1 96.5 84 ARG B N 1
ATOM 1545 C CA . ARG B 1 84 ? -3.576 4.633 11.891 1 96.5 84 ARG B CA 1
ATOM 1546 C C . ARG B 1 84 ? -4.27 4.344 13.219 1 96.5 84 ARG B C 1
ATOM 1548 O O . ARG B 1 84 ? -4.922 3.311 13.375 1 96.5 84 ARG B O 1
ATOM 1555 N N . HIS B 1 85 ? -4.137 5.211 14.148 1 97.38 85 HIS B N 1
ATOM 1556 C CA . HIS B 1 85 ? -4.789 5.094 15.445 1 97.38 85 HIS B CA 1
ATOM 1557 C C . HIS B 1 85 ? -5.758 6.246 15.68 1 97.38 85 HIS B C 1
ATOM 1559 O O . HIS B 1 85 ? -5.422 7.41 15.445 1 97.38 85 HIS B O 1
ATOM 1565 N N . VAL B 1 86 ? -6.895 5.941 16.062 1 96.44 86 VAL B N 1
ATOM 1566 C CA . VAL B 1 86 ? -7.91 6.859 16.562 1 96.44 86 VAL B CA 1
ATOM 1567 C C . VAL B 1 86 ? -8.531 6.301 17.844 1 96.44 86 VAL B C 1
ATOM 1569 O O . VAL B 1 86 ? -8.922 5.129 17.891 1 96.44 86 VAL B O 1
ATOM 1572 N N . ASP B 1 87 ? -8.594 7.098 18.812 1 96.94 87 ASP B N 1
ATOM 1573 C CA . ASP B 1 87 ? -9.18 6.633 20.062 1 96.94 87 ASP B CA 1
ATOM 1574 C C . ASP B 1 87 ? -10.578 6.066 19.828 1 96.94 87 ASP B C 1
ATOM 1576 O O . ASP B 1 87 ? -11.414 6.699 19.172 1 96.94 87 ASP B O 1
ATOM 1580 N N . GLY B 1 88 ? -10.812 4.852 20.344 1 96.81 88 GLY B N 1
ATOM 1581 C CA . GLY B 1 88 ? -12.133 4.246 20.25 1 96.81 88 GLY B CA 1
ATOM 1582 C C . GLY B 1 88 ? -12.344 3.482 18.953 1 96.81 88 GLY B C 1
ATOM 1583 O O . GLY B 1 88 ? -13.422 2.92 18.734 1 96.81 88 GLY B O 1
ATOM 1584 N N . GLU B 1 89 ? -11.406 3.449 18 1 95.5 89 GLU B N 1
ATOM 1585 C CA . GLU B 1 89 ? -11.469 2.715 16.734 1 95.5 89 GLU B CA 1
ATOM 1586 C C . GLU B 1 89 ? -10.383 1.65 16.672 1 95.5 89 GLU B C 1
ATOM 1588 O O . GLU B 1 89 ? -9.336 1.778 17.312 1 95.5 89 GLU B O 1
ATOM 1593 N N . PRO B 1 90 ? -10.648 0.676 15.961 1 94.44 90 PRO B N 1
ATOM 1594 C CA . PRO B 1 90 ? -9.57 -0.297 15.75 1 94.44 90 PRO B CA 1
ATOM 1595 C C . PRO B 1 90 ? -8.391 0.289 14.977 1 94.44 90 PRO B C 1
ATOM 1597 O O . PRO B 1 90 ? -8.586 1.124 14.094 1 94.44 90 PRO B O 1
ATOM 1600 N N . ALA B 1 91 ? -7.238 -0.173 15.297 1 94.88 91 ALA B N 1
ATOM 1601 C CA . ALA B 1 91 ? -6.047 0.196 14.539 1 94.88 91 ALA B CA 1
ATOM 1602 C C . ALA B 1 91 ? -6.148 -0.282 13.094 1 94.88 91 ALA B C 1
ATOM 1604 O O . ALA B 1 91 ? -6.652 -1.377 12.828 1 94.88 91 ALA B O 1
ATOM 1605 N N . MET B 1 92 ? -5.672 0.551 12.148 1 93.31 92 MET B N 1
ATOM 1606 C CA . MET B 1 92 ? -5.797 0.23 10.727 1 93.31 92 MET B CA 1
ATOM 1607 C C . MET B 1 92 ? -4.453 0.341 10.023 1 93.31 92 MET B C 1
ATOM 1609 O O . MET B 1 92 ? -3.875 1.427 9.945 1 93.31 92 MET B O 1
ATOM 1613 N N . PRO B 1 93 ? -3.939 -0.707 9.484 1 94.19 93 PRO B N 1
ATOM 1614 C CA . PRO B 1 93 ? -2.74 -0.596 8.656 1 94.19 93 PRO B CA 1
ATOM 1615 C C . PRO B 1 93 ? -2.992 0.171 7.359 1 94.19 93 PRO B C 1
ATOM 1617 O O . PRO B 1 93 ? -4.043 0.006 6.734 1 94.19 93 PRO B O 1
ATOM 1620 N N . VAL B 1 94 ? -2.045 1.016 7.02 1 94.69 94 VAL B N 1
ATOM 1621 C CA . VAL B 1 94 ? -2.172 1.858 5.832 1 94.69 94 VAL B CA 1
ATOM 1622 C C . VAL B 1 94 ? -0.832 1.929 5.105 1 94.69 94 VAL B C 1
ATOM 1624 O O . VAL B 1 94 ? 0.228 1.854 5.73 1 94.69 94 VAL B O 1
ATOM 1627 N N . CYS B 1 95 ? -0.849 2.02 3.85 1 96.56 95 CYS B N 1
ATOM 1628 C CA . CYS B 1 95 ? 0.318 2.326 3.029 1 96.56 95 CYS B CA 1
ATOM 1629 C C . CYS B 1 95 ? 0.072 3.557 2.166 1 96.56 95 CYS B C 1
ATOM 1631 O O . CYS B 1 95 ? -0.858 3.578 1.358 1 96.56 95 CYS B O 1
ATOM 1633 N N . ASN B 1 96 ? 0.834 4.559 2.365 1 97.38 96 ASN B N 1
ATOM 1634 C CA . ASN B 1 96 ? 0.82 5.773 1.559 1 97.38 96 ASN B CA 1
ATOM 1635 C C . ASN B 1 96 ? 2.02 5.832 0.617 1 97.38 96 ASN B C 1
ATO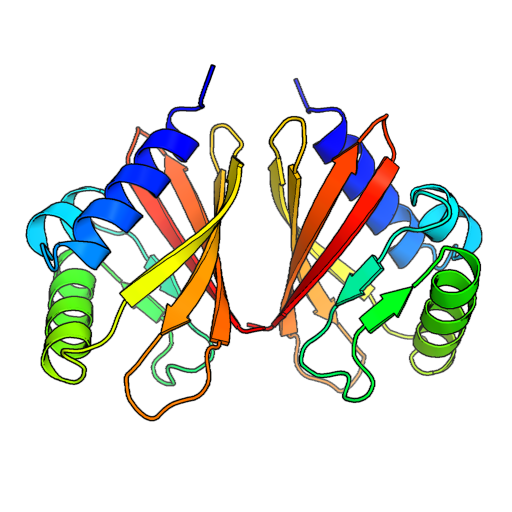M 1637 O O . ASN B 1 96 ? 3.166 5.75 1.06 1 97.38 96 ASN B O 1
ATOM 1641 N N . VAL B 1 97 ? 1.777 5.938 -0.698 1 98 97 VAL B N 1
ATOM 1642 C CA . VAL B 1 97 ? 2.855 6.027 -1.678 1 98 97 VAL B CA 1
ATOM 1643 C C . VAL B 1 97 ? 2.938 7.449 -2.227 1 98 97 VAL B C 1
ATOM 1645 O O . VAL B 1 97 ? 1.913 8.055 -2.555 1 98 97 VAL B O 1
ATOM 1648 N N . PHE B 1 98 ? 4.152 7.949 -2.348 1 98.44 98 PHE B N 1
ATOM 1649 C CA . PHE B 1 98 ? 4.414 9.289 -2.863 1 98.44 98 PHE B CA 1
ATOM 1650 C C . PHE B 1 98 ? 5.34 9.234 -4.074 1 98.44 98 PHE B C 1
ATOM 1652 O O . PHE B 1 98 ? 6.34 8.508 -4.062 1 98.44 98 PHE B O 1
ATOM 1659 N N . ASP B 1 99 ? 4.992 9.93 -5.121 1 98.31 99 ASP B N 1
ATOM 1660 C CA . ASP B 1 99 ? 5.949 10.242 -6.176 1 98.31 99 ASP B CA 1
ATOM 1661 C C . ASP B 1 99 ? 6.727 11.516 -5.848 1 98.31 99 ASP B C 1
ATOM 1663 O O . ASP B 1 99 ? 6.156 12.492 -5.348 1 98.31 99 ASP B O 1
ATOM 1667 N N . VAL B 1 100 ? 8 11.469 -6.105 1 98.31 100 VAL B N 1
ATOM 1668 C CA . VAL B 1 100 ? 8.883 12.562 -5.711 1 98.31 100 VAL B CA 1
ATOM 1669 C C . VAL B 1 100 ? 9.586 13.133 -6.938 1 98.31 100 VAL B C 1
ATOM 1671 O O . VAL B 1 100 ? 10.148 12.383 -7.742 1 98.31 100 VAL B O 1
ATOM 1674 N N . GLN B 1 101 ? 9.547 14.367 -7.141 1 97.38 101 GLN B N 1
ATOM 1675 C CA . GLN B 1 101 ? 10.289 15.109 -8.148 1 97.38 101 GLN B CA 1
ATOM 1676 C C . GLN B 1 101 ? 10.82 16.422 -7.586 1 97.38 101 GLN B C 1
ATOM 1678 O O . GLN B 1 101 ? 10.07 17.188 -6.961 1 97.38 101 GLN B O 1
ATOM 1683 N N . GLY B 1 102 ? 12.094 16.656 -7.77 1 95.25 102 GLY B N 1
ATOM 1684 C CA . GLY B 1 102 ? 12.672 17.922 -7.32 1 95.25 102 GLY B CA 1
ATOM 1685 C C . GLY B 1 102 ? 12.57 18.125 -5.82 1 95.25 102 GLY B C 1
ATOM 1686 O O . GLY B 1 102 ? 12.281 19.219 -5.355 1 95.25 102 GLY B O 1
ATOM 1687 N N . GLY B 1 103 ? 12.555 17.078 -5.137 1 96.44 103 GLY B N 1
ATOM 1688 C CA . GLY B 1 103 ? 12.586 17.141 -3.684 1 96.44 103 GLY B CA 1
ATOM 1689 C C . GLY B 1 103 ? 11.227 17.422 -3.072 1 96.44 103 GLY B C 1
ATOM 1690 O O . GLY B 1 103 ? 11.125 17.797 -1.902 1 96.44 103 GLY B O 1
ATOM 1691 N N . ARG B 1 104 ? 10.195 17.234 -3.85 1 98.19 104 ARG B N 1
ATOM 1692 C CA . ARG B 1 104 ? 8.828 17.453 -3.379 1 98.19 104 ARG B CA 1
ATOM 1693 C C . ARG B 1 104 ? 7.926 16.281 -3.768 1 98.19 104 ARG B C 1
ATOM 1695 O O . ARG B 1 104 ? 8.203 15.578 -4.738 1 98.19 104 ARG B O 1
ATOM 1702 N N . PHE B 1 105 ? 6.883 16.094 -2.98 1 98.38 105 PHE B N 1
ATOM 1703 C CA . PHE B 1 105 ? 5.844 15.164 -3.393 1 98.38 105 PHE B CA 1
ATOM 1704 C C . PHE B 1 105 ? 5.012 15.742 -4.531 1 98.38 105 PHE B C 1
ATOM 1706 O O . PHE B 1 105 ? 4.484 16.844 -4.422 1 98.38 105 PHE B O 1
ATOM 1713 N N . VAL B 1 106 ? 4.875 15 -5.609 1 98.19 106 VAL B N 1
ATOM 1714 C CA . VAL B 1 106 ? 4.082 15.508 -6.727 1 98.19 106 VAL B CA 1
ATOM 1715 C C . VAL B 1 106 ? 2.77 14.734 -6.82 1 98.19 106 VAL B C 1
ATOM 1717 O O . VAL B 1 106 ? 1.817 15.195 -7.457 1 98.19 106 VAL B O 1
ATOM 1720 N N . ALA B 1 107 ? 2.738 13.578 -6.215 1 97.19 107 ALA B N 1
ATOM 1721 C CA . ALA B 1 107 ? 1.523 12.773 -6.133 1 97.19 107 ALA B CA 1
ATOM 1722 C C . ALA B 1 107 ? 1.564 11.836 -4.93 1 97.19 107 ALA B C 1
ATOM 1724 O O . ALA B 1 107 ? 2.639 11.383 -4.523 1 97.19 107 ALA B O 1
ATOM 1725 N N . SER B 1 108 ? 0.432 11.547 -4.359 1 96.56 108 SER B N 1
ATOM 1726 C CA . SER B 1 108 ? 0.311 10.555 -3.299 1 96.56 108 SER B CA 1
ATOM 1727 C C . SER B 1 108 ? -0.931 9.688 -3.492 1 96.56 108 SER B C 1
ATOM 1729 O O . SER B 1 108 ? -1.925 10.141 -4.066 1 96.56 108 SER B O 1
ATOM 1731 N N . ARG B 1 109 ? -0.85 8.477 -3.098 1 95.5 109 ARG B N 1
ATOM 1732 C CA . ARG B 1 109 ? -1.917 7.477 -3.102 1 95.5 109 ARG B CA 1
ATOM 1733 C C . ARG B 1 109 ? -1.963 6.719 -1.78 1 95.5 109 ARG B C 1
ATOM 1735 O O . ARG B 1 109 ? -0.928 6.281 -1.273 1 95.5 109 ARG B O 1
ATOM 1742 N N . VAL B 1 110 ? -3.107 6.594 -1.288 1 94.25 110 VAL B N 1
ATOM 1743 C CA . VAL B 1 110 ? -3.236 5.902 -0.011 1 94.25 110 VAL B CA 1
ATOM 1744 C C . VAL B 1 110 ? -3.971 4.578 -0.212 1 94.25 110 VAL B C 1
ATOM 1746 O O . VAL B 1 110 ? -4.957 4.516 -0.95 1 94.25 110 VAL B O 1
ATOM 1749 N N . TYR B 1 111 ? -3.475 3.545 0.449 1 93.19 111 TYR B N 1
ATOM 1750 C CA . TYR B 1 111 ? -4.027 2.197 0.429 1 93.19 111 TYR B CA 1
ATOM 1751 C C . TYR B 1 111 ? -4.336 1.713 1.841 1 93.19 111 TYR B C 1
ATOM 1753 O O . TYR B 1 111 ? -3.566 1.961 2.771 1 93.19 111 TYR B O 1
ATOM 1761 N N . HIS B 1 112 ? -5.457 1.046 1.92 1 90.12 112 HIS B N 1
ATOM 1762 C CA . HIS B 1 112 ? -5.883 0.602 3.242 1 90.12 112 HIS B CA 1
ATOM 1763 C C . HIS B 1 112 ? -5.777 -0.914 3.375 1 90.12 112 HIS B C 1
ATOM 1765 O O . HIS B 1 112 ? -6.086 -1.646 2.432 1 90.12 112 HIS B O 1
ATOM 1771 N N . GLY B 1 113 ? -5.238 -1.37 4.449 1 81.31 113 GLY B N 1
ATOM 1772 C CA . GLY B 1 113 ? -5.105 -2.787 4.754 1 81.31 113 GLY B CA 1
ATOM 1773 C C . GLY B 1 113 ? -6.316 -3.361 5.465 1 81.31 113 GLY B C 1
ATOM 1774 O O . GLY B 1 113 ? -7.16 -2.615 5.965 1 81.31 113 GLY B O 1
#